Protein AF-A0A936NFF9-F1 (afdb_monomer)

Sequence (216 aa):
MIIGSENWFDAIVRRLSGPVAAYLAQKRIVTADRISLLGLFLGGLASPALVLGDQWLLATISFLLGDFADYVDGDVARAQGTASNRGDILDGIIDRYVDASILMAMTLNASGLVGGSASSPVFGAGSWLTVAVGLIAIFGAIMPSYVRAVASANGITTPESIGGRGTRNAIIVIGLALGLPAQGLLLVAFAGNGAALHRLYVALWSSEGQDSEVAP

pLDDT: mean 85.34, std 13.13, range [30.5, 98.12]

Radius of gyration: 18.62 Å; Cα contacts (8 Å, |Δi|>4): 323; chains: 1; bounding box: 47×45×55 Å

Foldseek 3Di:
DDPAPDDPLLVVLCVVLQVVLLVQLVPPVDALVVLLVQLLCQQQPVLLVCLLQLVLVSSLVSNVSSVSSLSSSQSSCVNNVNDDPVVVVVSVVSLLSSQLRLLVSLLCQALVVGSPPDAAPVQGHNDPVSNVLSVLLSVLQVLLVVLQVVLVVVVHHFHQFPLHPSVLSVLSSVCSNVVNSSSSSNVSSCSSVVSNVNRNVSSVVVVVVVVVVVDD

Organism: NCBI:txid2954438

Nearest PDB structures (foldseek):
  6h59-assembly1_A  TM=7.928E-01  e=2.613E-05  Mycobacterium tuberculosis H37Rv
  6h5a-assembly1_B  TM=8.254E-01  e=3.159E-05  Mycobacterium tuberculosis H37Rv
  6wmv-assembly1_C  TM=8.258E-01  e=3.641E-05  Archaeoglobus fulgidus
  6wmv-assembly1_A  TM=8.109E-01  e=7.070E-05  Archaeoglobus fulgidus
  5d92-assembly1_A  TM=7.706E-01  e=7.070E-05  Archaeoglobus fulgidus DSM 4304

InterPro domains:
  IPR000462 CDP-alcohol phosphatidyltransferase [PF01066] (31-183)
  IPR043130 CDP-alcohol phosphatidyltransferase, transmembrane domain [G3DSA:1.20.120.1760] (5-204)
  IPR048254 CDP-alcohol phosphatidyltransferase, conserved site [PS00379] (73-95)

Structure (mmCIF, N/CA/C/O backbone):
data_AF-A0A936NFF9-F1
#
_entry.id   AF-A0A936NFF9-F1
#
loop_
_atom_site.group_PDB
_atom_site.id
_atom_site.type_symbol
_atom_site.label_atom_id
_atom_site.label_alt_id
_atom_site.label_comp_id
_atom_site.label_asym_id
_atom_site.label_entity_id
_atom_site.label_seq_id
_atom_site.pdbx_PDB_ins_code
_atom_site.Cartn_x
_atom_site.Cartn_y
_atom_site.Cartn_z
_atom_site.occupancy
_atom_site.B_iso_or_equiv
_atom_site.auth_seq_id
_atom_site.auth_comp_id
_atom_site.auth_asym_id
_atom_site.auth_atom_id
_atom_site.pdbx_PDB_model_num
ATOM 1 N N . MET A 1 1 ? -19.641 4.655 15.281 1.00 32.12 1 MET A N 1
ATOM 2 C CA . MET A 1 1 ? -20.144 5.327 14.066 1.00 32.12 1 MET A CA 1
ATOM 3 C C . MET A 1 1 ? -19.175 6.451 13.739 1.00 32.12 1 MET A C 1
ATOM 5 O O . MET A 1 1 ? -19.229 7.489 14.377 1.00 32.12 1 MET A O 1
ATOM 9 N N . ILE A 1 2 ? -18.222 6.196 12.842 1.00 30.50 2 ILE A N 1
ATOM 10 C CA . ILE A 1 2 ? -17.285 7.203 12.333 1.00 30.50 2 ILE A CA 1
ATOM 11 C C . ILE A 1 2 ? -17.592 7.293 10.846 1.00 30.50 2 ILE A C 1
ATOM 13 O O . ILE A 1 2 ? -17.173 6.440 10.070 1.00 30.50 2 ILE A O 1
ATOM 17 N N . ILE A 1 3 ? -18.408 8.271 10.470 1.00 39.47 3 ILE A N 1
ATOM 18 C CA . ILE A 1 3 ? -18.568 8.655 9.070 1.00 39.47 3 ILE A CA 1
ATOM 19 C C . ILE A 1 3 ? -17.358 9.547 8.784 1.00 39.47 3 ILE A C 1
ATOM 21 O O . ILE A 1 3 ? -17.409 10.760 8.966 1.00 39.47 3 ILE A O 1
ATOM 25 N N . GLY A 1 4 ? -16.220 8.912 8.492 1.00 37.84 4 GLY A N 1
ATOM 26 C CA . GLY A 1 4 ? -15.054 9.604 7.956 1.00 37.84 4 GLY A CA 1
ATOM 27 C C . GLY A 1 4 ? -15.426 10.113 6.572 1.00 37.84 4 GLY A C 1
ATOM 28 O O . GLY A 1 4 ? -15.999 9.362 5.786 1.00 37.84 4 GLY A O 1
ATOM 29 N N . SER A 1 5 ? -15.188 11.394 6.309 1.00 44.16 5 SER A N 1
ATOM 30 C CA . SER A 1 5 ? -15.398 12.001 4.998 1.00 44.16 5 SER A CA 1
ATOM 31 C C . SER A 1 5 ? -14.582 11.233 3.955 1.00 44.16 5 SER A C 1
ATOM 33 O O . SER A 1 5 ? -13.368 11.410 3.889 1.00 44.16 5 SER A O 1
ATOM 35 N N . GLU A 1 6 ? -15.246 10.358 3.201 1.00 53.62 6 GLU A N 1
ATOM 36 C CA . GLU A 1 6 ? -14.637 9.521 2.165 1.00 53.62 6 GLU A CA 1
ATOM 37 C C . GLU A 1 6 ? -13.930 10.407 1.131 1.00 53.62 6 GLU A C 1
ATOM 39 O O . GLU A 1 6 ? -14.513 11.381 0.637 1.00 53.62 6 GLU A O 1
ATOM 44 N N . ASN A 1 7 ? -12.688 10.073 0.761 1.00 62.50 7 ASN A N 1
ATOM 45 C CA . ASN A 1 7 ? -12.094 10.682 -0.426 1.00 62.50 7 ASN A CA 1
ATOM 46 C C . ASN A 1 7 ? -12.959 10.319 -1.640 1.00 62.50 7 ASN A C 1
ATOM 48 O O . ASN A 1 7 ? -13.547 9.240 -1.712 1.00 62.50 7 ASN A O 1
ATOM 52 N N . TRP A 1 8 ? -13.031 11.210 -2.629 1.00 64.69 8 TRP A N 1
ATOM 53 C CA . TRP A 1 8 ? -13.893 11.031 -3.806 1.00 64.69 8 TRP A CA 1
ATOM 54 C C . TRP A 1 8 ? -13.680 9.684 -4.527 1.00 64.69 8 TRP A C 1
ATOM 56 O O . TRP A 1 8 ? -14.621 9.138 -5.101 1.00 64.69 8 TRP A O 1
ATOM 66 N N . PHE A 1 9 ? -12.459 9.142 -4.477 1.00 65.88 9 PHE A N 1
ATOM 67 C CA . PHE A 1 9 ? -12.116 7.834 -5.028 1.00 65.88 9 PHE A CA 1
ATOM 68 C C . PHE A 1 9 ? -12.788 6.693 -4.252 1.00 65.88 9 PHE A C 1
ATOM 70 O O . PHE A 1 9 ? -13.457 5.856 -4.857 1.00 65.88 9 PHE A O 1
ATOM 77 N N . ASP A 1 10 ? -12.702 6.715 -2.920 1.00 69.31 10 ASP A N 1
ATOM 78 C CA . ASP A 1 10 ? -13.341 5.728 -2.043 1.00 69.31 10 ASP A CA 1
ATOM 79 C C . ASP A 1 10 ? -14.864 5.716 -2.249 1.00 69.31 10 ASP A C 1
ATOM 81 O O . ASP A 1 10 ? -15.479 4.651 -2.327 1.00 69.31 10 ASP A O 1
ATOM 85 N N . ALA A 1 11 ? -15.466 6.892 -2.449 1.00 71.69 11 ALA A N 1
ATOM 86 C CA . ALA A 1 11 ? -16.894 7.025 -2.736 1.00 71.69 11 ALA A CA 1
ATOM 87 C C . ALA A 1 11 ? -17.303 6.381 -4.079 1.00 71.69 11 ALA A C 1
ATOM 89 O O . ALA A 1 11 ? -18.386 5.798 -4.192 1.00 71.69 11 ALA A O 1
ATOM 90 N N . ILE A 1 12 ? -16.458 6.466 -5.113 1.00 76.25 12 ILE A N 1
ATOM 91 C CA . ILE A 1 12 ? -16.714 5.816 -6.409 1.00 76.25 12 ILE A CA 1
ATOM 92 C C . ILE A 1 12 ? -16.603 4.300 -6.272 1.00 76.25 12 ILE A C 1
ATOM 94 O O . ILE A 1 12 ? -17.504 3.584 -6.714 1.00 76.25 12 ILE A O 1
ATOM 98 N N . VAL A 1 13 ? -15.532 3.812 -5.644 1.00 73.38 13 VAL A N 1
ATOM 99 C CA . VAL A 1 13 ? -15.310 2.372 -5.465 1.00 73.38 13 VAL A CA 1
ATOM 100 C C . VAL A 1 13 ? -16.444 1.759 -4.647 1.00 73.38 13 VAL A C 1
ATOM 102 O O . VAL A 1 13 ? -16.991 0.733 -5.043 1.00 73.38 13 VAL A O 1
ATOM 105 N N . ARG A 1 14 ? -16.908 2.439 -3.593 1.00 74.19 14 ARG A N 1
ATOM 106 C CA . ARG A 1 14 ? -18.021 1.971 -2.753 1.00 74.19 14 ARG A CA 1
ATOM 107 C C . ARG A 1 14 ? -19.367 1.883 -3.457 1.00 74.19 14 ARG A C 1
ATOM 109 O O . ARG A 1 14 ? -20.168 0.998 -3.158 1.00 74.19 14 ARG A O 1
ATOM 116 N N . ARG A 1 15 ? -19.624 2.750 -4.440 1.00 80.06 15 ARG A N 1
ATOM 117 C CA . ARG A 1 15 ? -20.818 2.626 -5.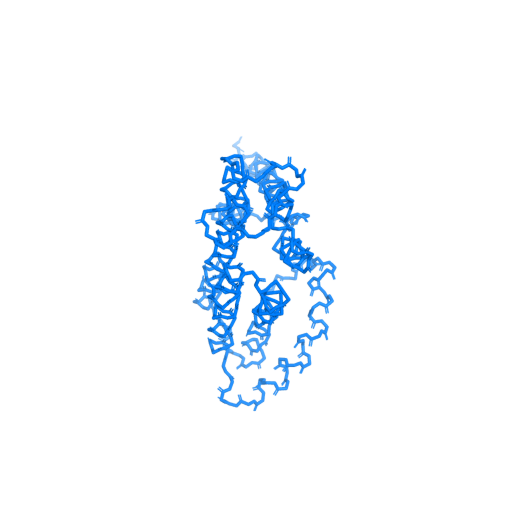297 1.00 80.06 15 ARG A CA 1
ATOM 118 C C . ARG A 1 15 ? -20.816 1.333 -6.109 1.00 80.06 15 ARG A C 1
ATOM 120 O O . ARG A 1 15 ? -21.890 0.822 -6.419 1.00 80.06 15 ARG A O 1
ATOM 127 N N . LEU A 1 16 ? -19.636 0.818 -6.448 1.00 76.88 16 LEU A N 1
ATOM 128 C CA . LEU A 1 16 ? -19.473 -0.440 -7.173 1.00 76.88 16 LEU A CA 1
ATOM 129 C C . LEU A 1 16 ? -19.377 -1.644 -6.223 1.00 76.88 16 LEU A C 1
ATOM 131 O O . LEU A 1 16 ? -19.974 -2.680 -6.513 1.00 76.88 16 LEU A O 1
ATOM 135 N N . SER A 1 17 ? -18.682 -1.517 -5.084 1.00 77.31 17 SER A N 1
ATOM 136 C CA . SER A 1 17 ? -18.533 -2.600 -4.101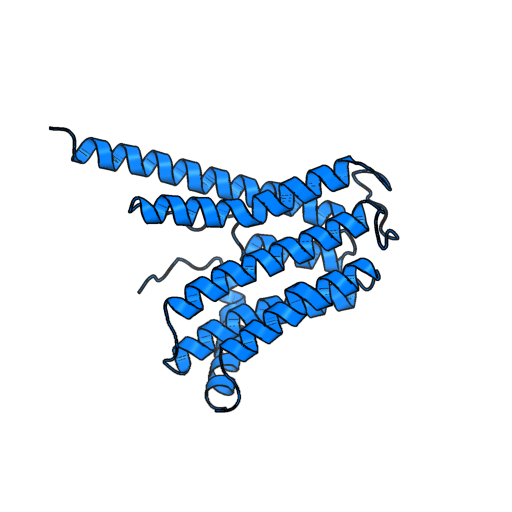 1.00 77.31 17 SER A CA 1
ATOM 137 C C . SER A 1 17 ? -19.848 -2.922 -3.398 1.00 77.31 17 SER A C 1
ATOM 139 O O . SER A 1 17 ? -20.157 -4.095 -3.223 1.00 77.31 17 SER A O 1
ATOM 141 N N . GLY A 1 18 ? -20.665 -1.918 -3.060 1.00 76.62 18 GLY A N 1
ATOM 142 C CA . GLY A 1 18 ? -21.884 -2.092 -2.265 1.00 76.62 18 GLY A CA 1
ATOM 143 C C . GLY A 1 18 ? -22.869 -3.131 -2.826 1.00 76.62 18 GLY A C 1
ATOM 144 O O . GLY A 1 18 ? -23.243 -4.058 -2.103 1.00 76.62 18 GLY A O 1
ATOM 145 N N . PRO A 1 19 ? -23.277 -3.052 -4.110 1.00 80.94 19 PRO A N 1
ATOM 146 C CA . PRO A 1 19 ? -24.153 -4.054 -4.722 1.00 80.94 19 PRO A CA 1
ATOM 147 C C . PRO A 1 19 ? -23.534 -5.458 -4.768 1.00 80.94 19 PRO A C 1
ATOM 149 O O . PRO A 1 19 ? -24.228 -6.451 -4.537 1.00 80.94 19 PRO A O 1
ATOM 152 N N . VAL A 1 20 ? -22.228 -5.546 -5.041 1.00 78.31 20 VAL A N 1
ATOM 153 C CA . VAL A 1 20 ? -21.490 -6.817 -5.087 1.00 78.31 20 VAL A CA 1
ATOM 154 C C . VAL A 1 20 ? -21.431 -7.441 -3.696 1.00 78.31 20 VAL A C 1
ATOM 156 O O . VAL A 1 20 ? -21.776 -8.610 -3.534 1.00 78.31 20 VAL A O 1
ATOM 159 N N . ALA A 1 21 ? -21.078 -6.655 -2.682 1.00 74.31 21 ALA A N 1
ATOM 160 C CA . ALA A 1 21 ? -21.042 -7.071 -1.290 1.00 74.31 21 ALA A CA 1
ATOM 161 C C . ALA A 1 21 ? -22.423 -7.527 -0.804 1.00 74.31 21 ALA A C 1
ATOM 163 O O . ALA A 1 21 ? -22.531 -8.587 -0.196 1.00 74.31 21 ALA A O 1
ATOM 164 N N . ALA A 1 22 ? -23.495 -6.800 -1.136 1.00 74.88 22 ALA A N 1
ATOM 165 C CA . ALA A 1 22 ? -24.861 -7.182 -0.775 1.00 74.88 22 ALA A CA 1
ATOM 166 C C . ALA A 1 22 ? -25.285 -8.523 -1.401 1.00 74.88 22 ALA A C 1
ATOM 168 O O . ALA A 1 22 ? -25.917 -9.343 -0.735 1.00 74.88 22 ALA A O 1
ATOM 169 N N . TYR A 1 23 ? -24.914 -8.775 -2.661 1.00 83.00 23 TYR A N 1
ATOM 170 C CA . TYR A 1 23 ? -25.168 -10.058 -3.320 1.00 83.00 23 TYR A CA 1
ATOM 171 C C . TYR A 1 23 ? -24.338 -11.196 -2.708 1.00 83.00 23 TYR A C 1
ATOM 173 O O . TYR A 1 23 ? -24.858 -12.281 -2.434 1.00 83.00 23 TYR A O 1
ATOM 181 N N . LEU A 1 24 ? -23.048 -10.956 -2.466 1.00 77.94 24 LEU A N 1
ATOM 182 C CA . LEU A 1 24 ? -22.135 -11.942 -1.889 1.00 77.94 24 LEU A CA 1
ATOM 183 C C . LEU A 1 24 ? -22.483 -12.276 -0.437 1.00 77.94 24 LEU A C 1
ATOM 185 O O . LEU A 1 24 ? -22.413 -13.442 -0.056 1.00 77.94 24 LEU A O 1
ATOM 189 N N . ALA A 1 25 ? -22.939 -11.297 0.345 1.00 74.19 25 ALA A N 1
ATOM 190 C CA . ALA A 1 25 ? -23.340 -11.482 1.736 1.00 74.19 25 ALA A CA 1
ATOM 191 C C . ALA A 1 25 ? -24.473 -12.511 1.896 1.00 74.19 25 ALA A C 1
ATOM 193 O O . ALA A 1 25 ? -24.536 -13.199 2.914 1.00 74.19 25 ALA A O 1
ATOM 194 N N . GLN A 1 26 ? -25.319 -12.683 0.872 1.00 79.12 26 GLN A N 1
ATOM 195 C CA . GLN A 1 26 ? -26.387 -13.691 0.844 1.00 79.12 26 GLN A CA 1
ATOM 196 C C . GLN A 1 26 ? -25.861 -15.128 0.673 1.00 79.12 26 GLN A C 1
ATOM 198 O O . GLN A 1 26 ? -26.599 -16.095 0.876 1.00 79.12 26 GLN A O 1
ATOM 203 N N . LYS A 1 27 ? -24.594 -15.307 0.281 1.00 79.06 27 LYS A N 1
ATOM 204 C CA . LYS A 1 27 ? -23.971 -16.619 0.079 1.00 79.06 27 LYS A CA 1
ATOM 205 C C . LYS A 1 27 ? -23.200 -17.019 1.336 1.00 79.06 27 LYS A C 1
ATOM 207 O O . LYS A 1 27 ? -22.106 -16.536 1.584 1.00 79.06 27 LYS A O 1
ATOM 212 N N . ARG A 1 28 ? -23.707 -18.011 2.073 1.00 65.75 28 ARG A N 1
ATOM 213 C CA . ARG A 1 28 ? -23.101 -18.520 3.327 1.00 65.75 28 ARG A CA 1
ATOM 214 C C . ARG A 1 28 ? -21.657 -19.047 3.189 1.00 65.75 28 ARG A C 1
ATOM 216 O O . ARG A 1 28 ? -20.969 -19.219 4.186 1.00 65.75 28 ARG A O 1
ATOM 223 N N . ILE A 1 29 ? -21.210 -19.337 1.965 1.00 75.75 29 ILE A N 1
ATOM 224 C CA . ILE A 1 29 ? -19.849 -19.814 1.651 1.00 75.75 29 ILE A CA 1
ATOM 225 C C . ILE A 1 29 ? -18.848 -18.647 1.564 1.00 75.75 29 ILE A C 1
ATOM 227 O O . ILE A 1 29 ? -17.644 -18.857 1.720 1.00 75.75 29 ILE A O 1
ATOM 231 N N . VAL A 1 30 ? -19.328 -17.429 1.314 1.00 79.31 30 VAL A N 1
ATOM 232 C CA . VAL A 1 30 ? -18.500 -16.234 1.169 1.00 79.31 30 VAL A CA 1
ATOM 233 C C . VAL A 1 30 ? -18.432 -15.533 2.524 1.00 79.31 30 VAL A C 1
ATOM 235 O O . VAL A 1 30 ? -19.445 -15.064 3.039 1.00 79.31 30 VAL A O 1
ATOM 238 N N . THR A 1 31 ? -17.238 -15.509 3.112 1.00 84.25 31 THR A N 1
ATOM 239 C CA . THR A 1 31 ? -16.952 -14.857 4.397 1.00 84.25 31 THR A CA 1
ATOM 240 C C . THR A 1 31 ? -15.951 -13.733 4.178 1.00 84.25 31 THR A C 1
ATOM 242 O O . THR A 1 31 ? -15.104 -13.856 3.293 1.00 84.25 31 THR A O 1
ATOM 245 N N . ALA A 1 32 ? -16.014 -12.683 5.001 1.00 82.56 32 ALA A N 1
ATOM 246 C CA . ALA A 1 32 ? -15.063 -11.568 4.956 1.00 82.56 32 ALA A CA 1
ATOM 247 C C . ALA A 1 32 ? -13.606 -12.068 4.942 1.00 82.56 32 ALA A C 1
ATOM 249 O O . ALA A 1 32 ? -12.898 -11.803 3.983 1.00 82.56 32 ALA A O 1
ATOM 250 N N . ASP A 1 33 ? -13.234 -12.962 5.868 1.00 85.38 33 ASP A N 1
ATOM 251 C CA . ASP A 1 33 ? -11.881 -13.542 5.937 1.00 85.38 33 ASP A CA 1
ATOM 252 C C . ASP A 1 33 ? -11.401 -14.190 4.625 1.00 85.38 33 ASP A C 1
ATOM 254 O O . ASP A 1 33 ? -10.220 -14.141 4.289 1.00 85.38 33 ASP A O 1
ATOM 258 N N . ARG A 1 34 ? -12.300 -14.835 3.867 1.00 86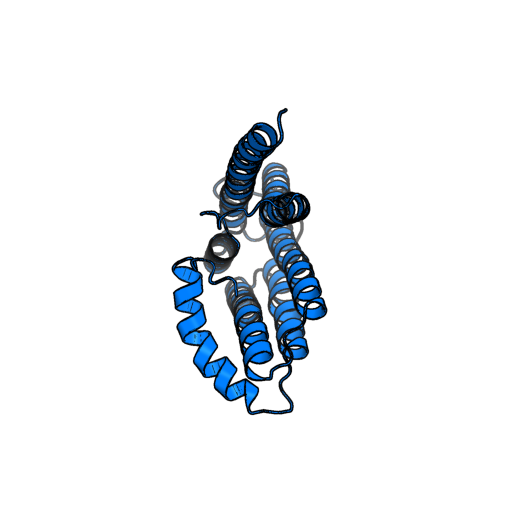.81 34 ARG A N 1
ATOM 259 C CA . ARG A 1 34 ? -11.940 -15.465 2.584 1.00 86.81 34 ARG A CA 1
ATOM 260 C C . ARG A 1 34 ? -11.705 -14.422 1.503 1.00 86.81 34 ARG A C 1
ATOM 262 O O . ARG A 1 34 ? -10.861 -14.641 0.639 1.00 86.81 34 ARG A O 1
ATOM 269 N N . ILE A 1 35 ? -12.462 -13.330 1.543 1.00 86.75 35 ILE A N 1
ATOM 270 C CA . ILE A 1 35 ? -12.288 -12.202 0.633 1.00 86.75 35 ILE A CA 1
ATOM 271 C C . ILE A 1 35 ? -10.980 -11.477 0.973 1.00 86.75 35 ILE A C 1
ATOM 273 O O . ILE A 1 35 ? -10.188 -11.275 0.060 1.00 86.75 35 ILE A O 1
ATOM 277 N N . SER A 1 36 ? -10.673 -11.232 2.252 1.00 87.38 36 SER A N 1
ATOM 278 C CA . SER A 1 36 ? -9.389 -10.649 2.677 1.00 87.38 36 SER A CA 1
ATOM 279 C C . SER A 1 36 ? -8.198 -11.529 2.278 1.00 87.38 36 SER A C 1
ATOM 281 O O . SER A 1 36 ? -7.186 -11.045 1.780 1.00 87.38 36 SER A O 1
ATOM 283 N N . LEU A 1 37 ? -8.306 -12.859 2.429 1.00 90.44 37 LEU A N 1
ATOM 284 C CA . LEU A 1 37 ? -7.266 -13.794 1.973 1.00 90.44 37 LEU A CA 1
ATOM 285 C C . LEU A 1 37 ? -7.077 -13.765 0.451 1.00 90.44 37 LEU A C 1
ATOM 287 O O . LEU A 1 37 ? -5.950 -13.893 -0.030 1.00 90.44 37 LEU A O 1
ATOM 291 N N . LEU A 1 38 ? -8.165 -13.608 -0.306 1.00 91.31 38 LEU A N 1
ATOM 292 C CA . LEU A 1 38 ? -8.099 -13.426 -1.752 1.00 91.31 38 LEU A CA 1
ATOM 293 C C . LEU A 1 38 ? -7.436 -12.087 -2.104 1.00 91.31 38 LEU A C 1
ATOM 295 O O . LEU A 1 38 ? -6.581 -12.067 -2.987 1.00 91.31 38 LEU A O 1
ATOM 299 N N . GLY A 1 39 ? -7.778 -11.010 -1.390 1.00 92.00 39 GLY A N 1
ATOM 300 C CA . GLY A 1 39 ? -7.152 -9.692 -1.506 1.00 92.00 39 GLY A CA 1
ATOM 301 C C . GLY A 1 39 ? -5.643 -9.761 -1.295 1.00 92.00 39 GLY A C 1
ATOM 302 O O . GLY A 1 39 ? -4.867 -9.406 -2.186 1.00 92.00 39 GLY A O 1
ATOM 303 N N . LEU A 1 40 ? -5.218 -10.370 -0.185 1.00 93.56 40 LEU A N 1
ATOM 304 C CA . LEU A 1 40 ? -3.813 -10.627 0.129 1.00 93.56 40 LEU A CA 1
ATOM 305 C C . LEU A 1 40 ? -3.116 -11.459 -0.953 1.00 93.56 40 LEU A C 1
ATOM 307 O O . LEU A 1 40 ? -1.996 -11.141 -1.350 1.00 93.56 40 LEU A O 1
ATOM 311 N N . PHE A 1 41 ? -3.749 -12.522 -1.449 1.00 96.00 41 PHE A N 1
ATOM 312 C CA . PHE A 1 41 ? -3.154 -13.336 -2.504 1.00 96.00 41 PHE A CA 1
ATOM 313 C C . PHE A 1 41 ? -2.984 -12.539 -3.805 1.00 96.00 41 PHE A C 1
ATOM 315 O O . PHE A 1 41 ? -1.904 -12.547 -4.392 1.00 96.00 41 PHE A O 1
ATOM 322 N N . LEU A 1 42 ? -4.021 -11.830 -4.253 1.00 96.81 42 LEU A N 1
ATOM 323 C CA . LEU A 1 42 ? -4.017 -11.110 -5.527 1.00 96.81 42 LEU A CA 1
ATOM 324 C C . LEU A 1 42 ? -3.128 -9.861 -5.494 1.00 96.81 42 LEU A C 1
ATOM 326 O O . LEU A 1 42 ? -2.303 -9.664 -6.393 1.00 96.81 42 LEU A O 1
ATOM 330 N N . GLY A 1 43 ? -3.281 -9.030 -4.465 1.00 95.75 43 GLY A N 1
ATOM 331 C CA . GLY A 1 43 ? -2.547 -7.780 -4.302 1.00 95.75 43 GLY A CA 1
ATOM 332 C C . GLY A 1 43 ? -1.150 -7.972 -3.718 1.00 95.75 43 GLY A C 1
ATOM 333 O O . GLY A 1 43 ? -0.219 -7.301 -4.152 1.00 95.75 43 GLY A O 1
ATOM 334 N N . GLY A 1 44 ? -0.990 -8.896 -2.767 1.00 95.69 44 GLY A N 1
ATOM 335 C CA . GLY A 1 44 ? 0.240 -9.056 -1.986 1.00 95.69 44 GLY A CA 1
ATOM 336 C C . GLY A 1 44 ? 1.194 -10.159 -2.448 1.00 95.69 44 GLY A C 1
ATOM 337 O O . GLY A 1 44 ? 2.353 -10.167 -2.040 1.00 95.69 44 GLY A O 1
ATOM 338 N N . LEU A 1 45 ? 0.747 -11.098 -3.292 1.00 97.56 45 LEU A N 1
ATOM 339 C CA . LEU A 1 45 ? 1.597 -12.191 -3.791 1.00 97.56 45 LEU A CA 1
ATOM 340 C C . LEU A 1 45 ? 1.613 -12.270 -5.318 1.00 97.56 45 LEU A C 1
ATOM 342 O O . LEU A 1 45 ? 2.678 -12.187 -5.930 1.00 97.56 45 LEU A O 1
ATOM 346 N N . ALA A 1 46 ? 0.442 -12.402 -5.942 1.00 98.12 46 ALA A N 1
ATOM 347 C CA . ALA A 1 46 ? 0.322 -12.573 -7.383 1.00 98.12 46 ALA A CA 1
ATOM 348 C C . ALA A 1 46 ? 0.780 -11.320 -8.138 1.00 98.12 46 ALA A C 1
ATOM 350 O O . ALA A 1 46 ? 1.630 -11.424 -9.017 1.00 98.12 46 ALA A O 1
ATOM 351 N N . SER A 1 47 ? 0.284 -10.134 -7.768 1.00 98.12 47 SER A N 1
ATOM 352 C CA . SER A 1 47 ? 0.693 -8.885 -8.421 1.00 98.12 47 SER A CA 1
ATOM 353 C C . SER A 1 47 ? 2.207 -8.621 -8.318 1.00 98.12 47 SER A C 1
ATOM 355 O O . SER A 1 47 ? 2.835 -8.456 -9.365 1.00 98.12 47 SER A O 1
ATOM 357 N N . PRO A 1 48 ? 2.850 -8.691 -7.131 1.00 97.69 48 PRO A N 1
ATOM 358 C CA . PRO A 1 48 ? 4.305 -8.592 -7.012 1.00 97.69 48 PRO A CA 1
ATOM 359 C C . PRO A 1 48 ? 5.063 -9.590 -7.896 1.00 97.69 48 PRO A C 1
ATOM 361 O O . PRO A 1 48 ? 6.006 -9.205 -8.585 1.00 97.69 48 PRO A O 1
ATOM 364 N N . ALA A 1 49 ? 4.641 -10.858 -7.933 1.00 97.25 49 ALA A N 1
ATOM 365 C CA . ALA A 1 49 ? 5.272 -11.867 -8.785 1.00 97.25 49 ALA A CA 1
ATOM 366 C C . ALA A 1 49 ? 5.141 -11.532 -10.282 1.00 97.25 49 ALA A C 1
ATOM 368 O O . ALA A 1 49 ? 6.093 -11.703 -11.041 1.00 97.25 49 ALA A O 1
ATOM 369 N N . LEU A 1 50 ? 3.986 -11.009 -10.701 1.00 97.25 50 LEU A N 1
ATOM 370 C CA . LEU A 1 50 ? 3.735 -10.573 -12.076 1.00 97.25 50 LEU A CA 1
ATOM 371 C C . LEU A 1 50 ? 4.569 -9.339 -12.448 1.00 97.25 50 LEU A C 1
ATOM 373 O O . LEU A 1 50 ? 5.073 -9.280 -13.568 1.00 97.25 50 LEU A O 1
ATOM 377 N N . VAL A 1 51 ? 4.775 -8.400 -11.516 1.00 96.50 51 VAL A N 1
ATOM 378 C CA . VAL A 1 51 ? 5.703 -7.267 -11.691 1.00 96.50 51 VAL A CA 1
ATOM 379 C C . VAL A 1 51 ? 7.123 -7.766 -11.937 1.00 96.50 51 VAL A C 1
ATOM 381 O O . VAL A 1 51 ? 7.775 -7.328 -12.877 1.00 96.50 51 VAL A O 1
ATOM 384 N N . LEU A 1 52 ? 7.606 -8.717 -11.137 1.00 94.88 52 LEU A N 1
ATOM 385 C CA . LEU A 1 52 ? 8.949 -9.284 -11.315 1.00 94.88 52 LEU A CA 1
ATOM 386 C C . LEU A 1 52 ? 9.103 -10.084 -12.620 1.00 94.88 52 LEU A C 1
ATOM 388 O O . LEU A 1 52 ? 10.223 -10.290 -13.076 1.00 94.88 52 LEU A O 1
ATOM 392 N N . GLY A 1 53 ? 7.996 -10.532 -13.214 1.00 94.50 53 GLY A N 1
ATOM 393 C CA . GLY A 1 53 ? 7.958 -11.203 -14.513 1.00 94.50 53 GLY A CA 1
ATOM 394 C C . GLY A 1 53 ? 7.671 -10.285 -15.705 1.00 94.50 53 GLY A C 1
ATOM 395 O O . GLY A 1 53 ? 7.352 -10.807 -16.771 1.00 94.50 53 GLY A O 1
ATOM 396 N N . ASP A 1 54 ? 7.709 -8.957 -15.531 1.00 92.44 54 ASP A N 1
ATOM 397 C CA . ASP A 1 54 ? 7.382 -7.948 -16.556 1.00 92.44 54 ASP A CA 1
ATOM 398 C C . ASP A 1 54 ? 5.953 -8.062 -17.138 1.00 92.44 54 ASP A C 1
ATOM 400 O O . ASP A 1 54 ? 5.640 -7.534 -18.209 1.00 92.44 54 ASP A O 1
ATOM 404 N N . GLN A 1 55 ? 5.034 -8.723 -16.428 1.00 95.12 55 GLN A N 1
ATOM 405 C CA . GLN A 1 55 ? 3.645 -8.914 -16.856 1.00 95.12 55 GLN A CA 1
ATOM 406 C C . GLN A 1 55 ? 2.759 -7.757 -16.377 1.00 95.12 55 GLN A C 1
ATOM 408 O O . GLN A 1 55 ? 1.792 -7.954 -15.641 1.00 95.12 55 GLN A O 1
ATOM 413 N N . TRP A 1 56 ? 3.081 -6.536 -16.810 1.00 94.69 56 TRP A N 1
ATOM 414 C CA . TRP A 1 56 ? 2.504 -5.276 -16.314 1.00 94.69 56 TRP A CA 1
ATOM 415 C C . TRP A 1 56 ? 0.971 -5.231 -16.305 1.00 94.69 56 TRP A C 1
ATOM 417 O O . TRP A 1 56 ? 0.361 -4.865 -15.298 1.00 94.69 56 TRP A O 1
ATOM 427 N N . LEU A 1 57 ? 0.327 -5.657 -17.397 1.00 96.25 57 LEU A N 1
ATOM 428 C CA . LEU A 1 57 ? -1.136 -5.666 -17.497 1.00 96.25 57 LEU A CA 1
ATOM 429 C C . LEU A 1 57 ? -1.769 -6.624 -16.478 1.00 96.25 57 LEU A C 1
ATOM 431 O O . LEU A 1 57 ? -2.726 -6.263 -15.796 1.00 96.25 57 LEU A O 1
ATOM 435 N N . LEU A 1 58 ? -1.217 -7.831 -16.350 1.00 97.69 58 LEU A N 1
ATOM 436 C CA . LEU A 1 58 ? -1.712 -8.828 -15.403 1.00 97.69 58 LEU A CA 1
ATOM 437 C C . LEU A 1 58 ? -1.440 -8.402 -13.958 1.00 97.69 58 LEU A C 1
ATOM 439 O O . LEU A 1 58 ? -2.321 -8.555 -13.118 1.00 97.69 58 LEU A O 1
ATOM 443 N N . ALA A 1 59 ? -0.275 -7.810 -13.678 1.00 97.56 59 ALA A N 1
ATOM 444 C CA . ALA A 1 59 ? 0.039 -7.227 -12.376 1.00 97.56 59 ALA A CA 1
ATOM 445 C C . ALA A 1 59 ? -0.976 -6.140 -11.993 1.00 97.56 59 ALA A C 1
ATOM 447 O O . ALA A 1 59 ? -1.514 -6.147 -10.888 1.00 97.56 59 ALA A O 1
ATOM 448 N N . THR A 1 60 ? -1.307 -5.255 -12.938 1.00 97.94 60 THR A N 1
ATOM 449 C CA . THR A 1 60 ? -2.291 -4.180 -12.745 1.00 97.94 60 THR A CA 1
ATOM 450 C C . THR A 1 60 ? -3.671 -4.742 -12.421 1.00 97.94 60 THR A C 1
ATOM 452 O O . THR A 1 60 ? -4.287 -4.337 -11.438 1.00 97.94 60 THR A O 1
ATOM 455 N N . ILE A 1 61 ? -4.149 -5.704 -13.217 1.00 97.81 61 ILE A N 1
ATOM 456 C CA . ILE A 1 61 ? -5.453 -6.344 -13.005 1.00 97.81 61 ILE A CA 1
ATOM 457 C C . ILE A 1 61 ? -5.475 -7.076 -11.660 1.00 97.81 61 ILE A C 1
ATOM 459 O O . ILE A 1 61 ? -6.426 -6.925 -10.899 1.00 97.81 61 ILE A O 1
ATOM 463 N N . SER A 1 62 ? -4.423 -7.833 -11.342 1.00 98.12 62 SER A N 1
ATOM 464 C CA . SER A 1 62 ? -4.312 -8.560 -10.075 1.00 98.12 62 SER A CA 1
ATOM 465 C C . SER A 1 62 ? -4.331 -7.611 -8.877 1.00 98.12 62 SER A C 1
ATOM 467 O O . SER A 1 62 ? -5.050 -7.863 -7.915 1.00 98.12 62 SER A O 1
ATOM 469 N N . PHE A 1 63 ? -3.597 -6.496 -8.943 1.00 97.44 63 PHE A N 1
ATOM 470 C CA . PHE A 1 63 ? -3.588 -5.497 -7.876 1.00 97.44 63 PHE A CA 1
ATOM 471 C C . PHE A 1 63 ? -4.955 -4.829 -7.701 1.00 97.44 63 PHE A C 1
ATOM 473 O O . PHE A 1 63 ? -5.429 -4.730 -6.578 1.00 97.44 63 PHE A O 1
ATOM 480 N N . LEU A 1 64 ? -5.623 -4.446 -8.796 1.00 95.50 64 LEU A N 1
ATOM 481 C CA . LEU A 1 64 ? -6.973 -3.868 -8.756 1.00 95.50 64 LEU A CA 1
ATOM 482 C C . LEU A 1 64 ? -8.007 -4.825 -8.160 1.00 95.50 64 LEU A C 1
ATOM 484 O O . LEU A 1 64 ? -8.869 -4.399 -7.399 1.00 95.50 64 LEU A O 1
ATOM 488 N N . LEU A 1 65 ? -7.936 -6.112 -8.506 1.00 95.00 65 LEU A N 1
ATOM 489 C CA . LEU A 1 65 ? -8.823 -7.119 -7.925 1.00 95.00 65 LEU A CA 1
ATOM 490 C C . LEU A 1 65 ? -8.539 -7.333 -6.436 1.00 95.00 65 LEU A C 1
ATOM 492 O O . LEU A 1 65 ? -9.482 -7.545 -5.678 1.00 95.00 65 LEU A O 1
ATOM 496 N N . GLY A 1 66 ? -7.268 -7.267 -6.028 1.00 94.25 66 GLY A N 1
ATOM 497 C CA . GLY A 1 66 ? -6.874 -7.310 -4.623 1.00 94.25 66 GLY A CA 1
ATOM 498 C C . GLY A 1 66 ? -7.416 -6.116 -3.838 1.00 94.25 66 GLY A C 1
ATOM 499 O O . GLY A 1 66 ? -8.140 -6.307 -2.871 1.00 94.25 66 GLY A O 1
ATOM 500 N N . ASP A 1 67 ? -7.159 -4.902 -4.325 1.00 91.19 67 ASP A N 1
ATOM 501 C CA . ASP A 1 67 ? -7.649 -3.650 -3.735 1.00 91.19 67 ASP A CA 1
ATOM 502 C C . ASP A 1 67 ? -9.182 -3.635 -3.646 1.00 91.19 67 ASP A C 1
ATOM 504 O O . ASP A 1 67 ? -9.753 -3.313 -2.611 1.00 91.19 67 ASP A O 1
ATOM 508 N N . PHE A 1 68 ? -9.878 -4.078 -4.697 1.00 89.31 68 PHE A N 1
ATOM 509 C CA . PHE A 1 68 ? -11.336 -4.191 -4.681 1.00 89.31 68 PHE A CA 1
ATOM 510 C C . PHE A 1 68 ? -11.848 -5.207 -3.649 1.00 89.31 68 PHE A C 1
ATOM 512 O O . PHE A 1 68 ? -12.895 -4.975 -3.042 1.00 89.31 68 PHE A O 1
ATOM 519 N N . ALA A 1 69 ? -11.139 -6.320 -3.438 1.00 88.31 69 ALA A N 1
ATOM 520 C CA . ALA A 1 69 ? -11.514 -7.317 -2.438 1.00 88.31 69 ALA A CA 1
ATOM 521 C C . ALA A 1 69 ? -11.505 -6.726 -1.015 1.00 88.31 69 ALA A C 1
ATOM 523 O O . ALA A 1 69 ? -12.459 -6.979 -0.281 1.00 88.31 69 ALA A O 1
ATOM 524 N N . ASP A 1 70 ? -10.529 -5.873 -0.687 1.00 84.38 70 ASP A N 1
ATOM 525 C CA . ASP A 1 70 ? -10.425 -5.167 0.607 1.00 84.38 70 ASP A CA 1
ATOM 526 C C . ASP A 1 70 ? -11.558 -4.137 0.830 1.00 84.38 70 ASP A C 1
ATOM 528 O O . ASP A 1 70 ? -11.882 -3.755 1.951 1.00 84.38 70 ASP A O 1
ATOM 532 N N . TYR A 1 71 ? -12.203 -3.633 -0.228 1.00 82.56 71 TYR A N 1
ATOM 533 C CA . TYR A 1 71 ? -13.420 -2.824 -0.052 1.00 82.56 71 TYR A CA 1
ATOM 534 C C . TYR A 1 71 ? -14.648 -3.711 0.192 1.00 82.56 71 TYR A C 1
ATOM 536 O O . TYR A 1 71 ? -15.550 -3.354 0.957 1.00 82.56 71 TYR A O 1
ATOM 544 N N . VAL A 1 72 ? -14.705 -4.863 -0.481 1.00 84.31 72 VAL A N 1
ATOM 545 C CA . VAL A 1 72 ? -15.846 -5.781 -0.426 1.00 84.31 72 VAL A CA 1
ATOM 546 C C . VAL A 1 72 ? -15.885 -6.555 0.891 1.00 84.31 72 VAL A C 1
ATOM 548 O O . VAL A 1 72 ? -16.979 -6.775 1.409 1.00 84.31 72 VAL A O 1
ATOM 551 N N . ASP A 1 73 ? -14.751 -6.974 1.449 1.00 82.94 73 ASP A N 1
ATOM 552 C CA . ASP A 1 73 ? -14.716 -7.779 2.675 1.00 82.94 73 ASP A CA 1
ATOM 553 C C . ASP A 1 73 ? -15.312 -7.042 3.888 1.00 82.94 73 ASP A C 1
ATOM 555 O O . ASP A 1 73 ? -16.137 -7.615 4.606 1.00 82.94 73 ASP A O 1
ATOM 559 N N . GLY A 1 74 ? -15.011 -5.754 4.055 1.00 82.69 74 GLY A N 1
ATOM 560 C CA . GLY A 1 74 ? -15.533 -4.903 5.113 1.00 82.69 74 GLY A CA 1
ATOM 561 C C . GLY A 1 74 ? -17.022 -4.617 4.935 1.00 82.69 74 GLY A C 1
ATOM 562 O O . GLY A 1 74 ? -17.778 -4.614 5.911 1.00 82.69 74 GLY A O 1
ATOM 563 N N . ASP A 1 75 ? -17.479 -4.425 3.694 1.00 83.81 75 ASP A N 1
ATOM 564 C CA . ASP A 1 75 ? -18.907 -4.290 3.384 1.00 83.81 75 ASP A CA 1
ATOM 565 C C . ASP A 1 75 ? -19.670 -5.598 3.652 1.00 83.81 75 ASP A C 1
ATOM 567 O O . ASP A 1 75 ? -20.751 -5.572 4.248 1.00 83.81 75 ASP A O 1
ATOM 571 N N . VAL A 1 76 ? -19.093 -6.750 3.293 1.00 85.44 76 VAL A N 1
ATOM 572 C CA . VAL A 1 76 ? -19.662 -8.077 3.573 1.00 85.44 76 VAL A CA 1
ATOM 573 C C . VAL A 1 76 ? -19.710 -8.342 5.077 1.00 85.44 76 VAL A C 1
ATOM 575 O O . VAL A 1 76 ? -20.750 -8.775 5.570 1.00 85.44 76 VAL A O 1
ATOM 578 N N . ALA A 1 77 ? -18.651 -8.031 5.829 1.00 85.88 77 ALA A N 1
ATOM 579 C CA . ALA A 1 77 ? -18.620 -8.198 7.283 1.00 85.88 77 ALA A CA 1
ATOM 580 C C . ALA A 1 77 ? -19.713 -7.373 7.979 1.00 85.88 77 ALA A C 1
ATOM 582 O O . ALA A 1 77 ? -20.385 -7.862 8.893 1.00 85.88 77 ALA A O 1
ATOM 583 N N . ARG A 1 78 ? -19.932 -6.130 7.524 1.00 84.62 78 ARG A N 1
ATOM 584 C CA . ARG A 1 78 ? -21.017 -5.267 8.012 1.00 84.62 78 ARG A CA 1
ATOM 585 C C . ARG A 1 78 ? -22.390 -5.839 7.668 1.00 84.62 78 ARG A C 1
ATOM 587 O O . ARG A 1 78 ? -23.248 -5.909 8.544 1.00 84.62 78 ARG A O 1
ATOM 594 N N . ALA A 1 79 ? -22.588 -6.279 6.427 1.00 86.00 79 ALA A N 1
ATOM 595 C CA . ALA A 1 79 ? -23.859 -6.839 5.970 1.00 86.00 79 ALA A CA 1
ATOM 596 C C . ALA A 1 79 ? -24.209 -8.175 6.652 1.00 86.00 79 ALA A C 1
ATOM 598 O O . ALA A 1 79 ? -25.380 -8.446 6.908 1.00 86.00 79 ALA A O 1
ATOM 599 N N . GLN A 1 80 ? -23.208 -8.999 6.971 1.00 87.25 80 GLN A N 1
ATOM 600 C CA . GLN A 1 80 ? -23.379 -10.285 7.656 1.00 87.25 80 GLN A CA 1
ATOM 601 C C . GLN A 1 80 ? -23.434 -10.159 9.188 1.00 87.25 80 GLN A C 1
ATOM 603 O O . GLN A 1 80 ? -23.717 -11.145 9.867 1.00 87.25 80 GLN A O 1
ATOM 608 N N . GLY A 1 81 ? -23.173 -8.972 9.749 1.00 85.88 81 GLY A N 1
ATOM 609 C CA . GLY A 1 81 ? -23.113 -8.762 11.198 1.00 85.88 81 GLY A CA 1
ATOM 610 C C . GLY A 1 81 ? -21.898 -9.414 11.870 1.00 85.88 81 GLY A C 1
ATOM 611 O O . GLY A 1 81 ? -21.935 -9.685 13.066 1.00 85.88 81 GLY A O 1
ATOM 612 N N . THR A 1 82 ? -20.832 -9.683 11.112 1.00 86.94 82 THR A N 1
ATOM 613 C CA . THR A 1 82 ? -19.599 -10.340 11.583 1.00 86.94 82 THR A CA 1
ATOM 614 C C . THR A 1 82 ? -18.418 -9.377 11.737 1.00 86.94 82 THR A C 1
ATOM 616 O O . THR A 1 82 ? -17.300 -9.819 11.995 1.00 86.94 82 THR A O 1
ATOM 619 N N . ALA A 1 83 ? -18.636 -8.067 11.575 1.00 87.56 83 ALA A N 1
ATOM 620 C CA . ALA A 1 83 ? -17.617 -7.045 11.813 1.00 87.56 83 ALA A CA 1
ATOM 621 C C . ALA A 1 83 ? -17.094 -7.108 13.262 1.00 87.56 83 ALA A C 1
ATOM 623 O O . ALA A 1 83 ? -17.874 -7.236 14.209 1.00 87.56 83 ALA A O 1
ATOM 624 N N . SER A 1 84 ? -15.772 -7.034 13.446 1.00 87.38 84 SER A N 1
ATOM 625 C CA . SER A 1 84 ? -15.144 -7.178 14.763 1.00 87.38 84 SER A CA 1
ATOM 626 C C . SER A 1 84 ? -13.824 -6.418 14.866 1.00 87.38 84 SER A C 1
ATOM 628 O O . SER A 1 84 ? -13.070 -6.355 13.900 1.00 87.38 84 SER A O 1
ATOM 630 N N . ASN A 1 85 ? -13.479 -5.957 16.075 1.00 87.38 85 ASN A N 1
ATOM 631 C CA . ASN A 1 85 ? -12.198 -5.281 16.337 1.00 87.38 85 ASN A CA 1
ATOM 632 C C . ASN A 1 85 ? -10.984 -6.144 15.958 1.00 87.38 85 ASN A C 1
ATOM 634 O O . ASN A 1 85 ? -9.957 -5.631 15.529 1.00 87.38 85 ASN A O 1
ATOM 638 N N . ARG A 1 86 ? -11.086 -7.470 16.133 1.00 86.88 86 ARG A N 1
ATOM 639 C CA . ARG A 1 86 ? -10.024 -8.403 15.736 1.00 86.88 86 ARG A CA 1
ATOM 640 C C . ARG A 1 86 ? -9.824 -8.396 14.218 1.00 86.88 86 ARG A C 1
ATOM 642 O O . ARG A 1 86 ? -8.678 -8.428 13.781 1.00 86.88 86 ARG A O 1
ATOM 649 N N . GLY A 1 87 ? -10.918 -8.381 13.455 1.00 84.38 87 GLY A N 1
ATOM 650 C CA . GLY A 1 87 ? -10.889 -8.281 11.996 1.00 84.38 87 GLY A CA 1
ATOM 651 C C . GLY A 1 87 ? -10.260 -6.968 11.547 1.00 84.38 87 GLY A C 1
ATOM 652 O O . GLY A 1 87 ? -9.292 -7.000 10.802 1.00 84.38 87 GLY A O 1
ATOM 653 N N . ASP A 1 88 ? -10.710 -5.845 12.109 1.00 83.75 88 ASP A N 1
ATOM 654 C CA . ASP A 1 88 ? -10.195 -4.510 11.773 1.00 83.75 88 ASP A CA 1
ATOM 655 C C . ASP A 1 88 ? -8.679 -4.375 12.030 1.00 83.75 88 ASP A C 1
ATOM 657 O O . ASP A 1 88 ? -7.958 -3.741 11.260 1.00 83.75 88 ASP A O 1
ATOM 661 N N . ILE A 1 89 ? -8.165 -4.986 13.108 1.00 87.56 89 ILE A N 1
ATOM 662 C CA . ILE A 1 89 ? -6.720 -5.023 13.389 1.00 87.56 89 ILE A CA 1
ATOM 663 C C . ILE A 1 89 ? -5.980 -5.864 12.345 1.00 87.56 89 ILE A C 1
ATOM 665 O O . ILE A 1 89 ? -4.921 -5.456 11.867 1.00 87.56 89 ILE A O 1
ATOM 669 N N . LEU A 1 90 ? -6.502 -7.052 12.026 1.00 85.75 90 LEU A N 1
ATOM 670 C CA . LEU A 1 90 ? -5.875 -7.959 11.068 1.00 85.75 90 LEU A CA 1
ATOM 671 C C . LEU A 1 90 ? -5.822 -7.333 9.669 1.00 85.75 90 LEU A C 1
ATOM 673 O O . LEU A 1 90 ? -4.761 -7.355 9.051 1.00 85.75 90 LEU A O 1
ATOM 677 N N . ASP A 1 91 ? -6.926 -6.738 9.226 1.00 85.50 91 ASP A N 1
ATOM 678 C CA . ASP A 1 91 ? -7.066 -6.022 7.957 1.00 85.50 91 ASP A CA 1
ATOM 679 C C . ASP A 1 91 ? -6.031 -4.893 7.841 1.00 85.50 91 ASP A C 1
ATOM 681 O O . ASP A 1 91 ? -5.170 -4.892 6.960 1.00 85.50 91 ASP A O 1
ATOM 685 N N . GLY A 1 92 ? -5.970 -4.023 8.857 1.00 85.44 92 GLY A N 1
ATOM 686 C CA . GLY A 1 92 ? -5.007 -2.924 8.886 1.00 85.44 92 GLY A CA 1
ATOM 687 C C . GLY A 1 92 ? -3.538 -3.365 8.812 1.00 85.44 92 GLY A C 1
ATOM 688 O O . GLY A 1 92 ? -2.716 -2.622 8.267 1.00 85.44 92 GLY A O 1
ATOM 689 N N . ILE A 1 93 ? -3.197 -4.550 9.339 1.00 89.06 93 ILE A N 1
ATOM 690 C CA . ILE A 1 93 ? -1.853 -5.146 9.246 1.00 89.06 93 ILE A CA 1
ATOM 691 C C . ILE A 1 93 ? -1.620 -5.757 7.861 1.00 89.06 93 ILE A C 1
ATOM 693 O O . ILE A 1 93 ? -0.580 -5.488 7.255 1.00 89.06 93 ILE A O 1
ATOM 697 N N . ILE A 1 94 ? -2.562 -6.564 7.361 1.00 89.50 94 ILE A N 1
ATOM 698 C CA . ILE A 1 94 ? -2.483 -7.223 6.048 1.00 89.50 94 ILE A CA 1
ATOM 699 C C . ILE A 1 94 ? -2.287 -6.185 4.945 1.00 89.50 94 ILE A C 1
ATOM 701 O O . ILE A 1 94 ? -1.381 -6.344 4.125 1.00 89.50 94 ILE A O 1
ATOM 705 N N . ASP A 1 95 ? -3.014 -5.072 5.000 1.00 89.56 95 ASP A N 1
ATOM 706 C CA . ASP A 1 95 ? -2.842 -3.952 4.081 1.00 89.56 95 ASP A CA 1
ATOM 707 C C . ASP A 1 95 ? -1.394 -3.470 3.977 1.00 89.56 95 ASP A C 1
ATOM 709 O O . ASP A 1 95 ? -0.914 -3.121 2.900 1.00 89.56 95 ASP A O 1
ATOM 713 N N . ARG A 1 96 ? -0.682 -3.396 5.113 1.00 91.94 96 ARG A N 1
ATOM 714 C CA . ARG A 1 96 ? 0.705 -2.914 5.123 1.00 91.94 96 ARG A CA 1
ATOM 715 C C . ARG A 1 96 ? 1.632 -3.9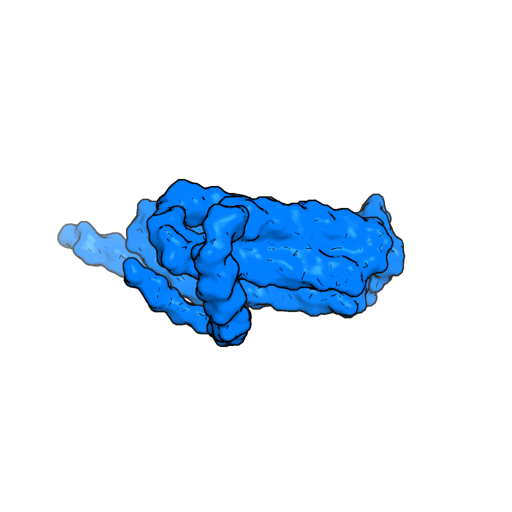17 4.458 1.00 91.94 96 ARG A C 1
ATOM 717 O O . ARG A 1 96 ? 2.583 -3.500 3.803 1.00 91.94 96 ARG A O 1
ATOM 724 N N . TYR A 1 97 ? 1.358 -5.212 4.604 1.00 93.81 97 TYR A N 1
ATOM 725 C CA . TYR A 1 97 ? 2.090 -6.250 3.886 1.00 93.81 97 TYR A CA 1
ATOM 726 C C . TYR A 1 97 ? 1.816 -6.193 2.383 1.00 93.81 97 TYR A C 1
ATOM 728 O O . TYR A 1 97 ? 2.765 -6.283 1.605 1.00 93.81 97 TYR A O 1
ATOM 736 N N . VAL A 1 98 ? 0.563 -5.977 1.972 1.00 94.88 98 VAL A N 1
ATOM 737 C CA . VAL A 1 98 ? 0.202 -5.787 0.559 1.00 94.88 98 VAL A CA 1
ATOM 738 C C . VAL A 1 98 ? 0.925 -4.564 -0.013 1.00 94.88 98 VAL A C 1
ATOM 740 O O . VAL A 1 98 ? 1.698 -4.720 -0.959 1.00 94.88 98 VAL A O 1
ATOM 743 N N . ASP A 1 99 ? 0.792 -3.391 0.617 1.00 94.75 99 ASP A N 1
ATOM 744 C CA . ASP A 1 99 ? 1.460 -2.148 0.201 1.00 94.75 99 ASP A CA 1
ATOM 745 C C . ASP A 1 99 ? 2.988 -2.333 0.106 1.00 94.75 99 ASP A C 1
ATOM 747 O O . ASP A 1 99 ? 3.614 -1.965 -0.890 1.00 94.75 99 ASP A O 1
ATOM 751 N N . ALA A 1 100 ? 3.615 -2.931 1.124 1.00 96.56 100 ALA A N 1
ATOM 752 C CA . ALA A 1 100 ? 5.061 -3.141 1.139 1.00 96.56 100 ALA A CA 1
ATOM 753 C C . ALA A 1 100 ? 5.517 -4.127 0.053 1.00 96.56 100 ALA A C 1
ATOM 755 O O . ALA A 1 100 ? 6.530 -3.885 -0.602 1.00 96.56 100 ALA A O 1
ATOM 756 N N . SER A 1 101 ? 4.780 -5.220 -0.158 1.00 97.69 101 SER A N 1
ATOM 757 C CA . SER A 1 101 ? 5.140 -6.258 -1.130 1.00 97.69 101 SER A CA 1
ATOM 758 C C . SER A 1 101 ? 5.135 -5.741 -2.571 1.00 97.69 101 SER A C 1
ATOM 760 O O . SER A 1 101 ? 6.094 -5.986 -3.309 1.00 97.69 101 SER A O 1
ATOM 762 N N . ILE A 1 102 ? 4.114 -4.969 -2.965 1.00 97.88 102 ILE A N 1
ATOM 763 C CA . ILE A 1 102 ? 4.012 -4.426 -4.322 1.00 97.88 102 ILE A CA 1
ATOM 764 C C . ILE A 1 102 ? 5.059 -3.341 -4.567 1.00 97.88 102 ILE A C 1
ATOM 766 O O . ILE A 1 102 ? 5.735 -3.365 -5.595 1.00 97.88 102 ILE A O 1
ATOM 770 N N . LEU A 1 103 ? 5.277 -2.445 -3.598 1.00 97.75 103 LEU A N 1
ATOM 771 C CA . LEU A 1 103 ? 6.310 -1.413 -3.696 1.00 97.75 103 LEU A CA 1
ATOM 772 C C . LEU A 1 103 ? 7.710 -2.035 -3.732 1.00 97.75 103 LEU A C 1
ATOM 774 O O . LEU A 1 103 ? 8.570 -1.575 -4.484 1.00 97.75 103 LEU A O 1
ATOM 778 N N . MET A 1 104 ? 7.942 -3.115 -2.983 1.00 97.12 104 MET A N 1
ATOM 779 C CA . MET A 1 104 ? 9.195 -3.864 -3.037 1.00 97.12 104 MET A CA 1
ATOM 780 C C . MET A 1 104 ? 9.409 -4.501 -4.414 1.00 97.12 104 MET A C 1
ATOM 782 O O . MET A 1 104 ? 10.485 -4.337 -4.983 1.00 97.12 104 MET A O 1
ATOM 786 N N . ALA A 1 105 ? 8.403 -5.159 -4.994 1.00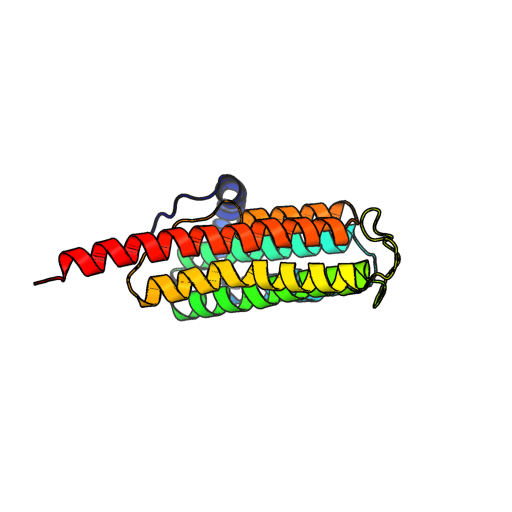 96.38 105 ALA A N 1
ATOM 787 C CA . ALA A 1 105 ? 8.518 -5.734 -6.336 1.00 96.38 105 ALA A CA 1
ATOM 788 C C . ALA A 1 105 ? 8.752 -4.669 -7.415 1.00 96.38 105 ALA A C 1
ATOM 790 O O . ALA A 1 105 ? 9.641 -4.831 -8.249 1.00 96.38 105 ALA A O 1
ATOM 791 N N . MET A 1 106 ? 8.031 -3.544 -7.356 1.00 94.75 106 MET A N 1
ATOM 792 C CA . MET A 1 106 ? 8.280 -2.393 -8.230 1.00 94.75 106 MET A CA 1
ATOM 793 C C . MET A 1 106 ? 9.714 -1.875 -8.074 1.00 94.75 106 MET A C 1
ATOM 795 O O . MET A 1 106 ? 10.350 -1.545 -9.069 1.00 94.75 106 MET A O 1
ATOM 799 N N . THR A 1 107 ? 10.243 -1.833 -6.847 1.00 94.69 107 THR A N 1
ATOM 800 C CA . THR A 1 107 ? 11.619 -1.390 -6.568 1.00 94.69 107 THR A CA 1
ATOM 801 C C . THR A 1 107 ? 12.641 -2.351 -7.161 1.00 94.69 107 THR A C 1
ATOM 803 O O . THR A 1 107 ? 13.580 -1.915 -7.825 1.00 94.69 107 THR A O 1
ATOM 806 N N . LEU A 1 108 ? 12.465 -3.658 -6.959 1.00 93.06 108 LEU A N 1
ATOM 807 C CA . LEU A 1 108 ? 13.366 -4.688 -7.480 1.00 93.06 108 LEU A CA 1
ATOM 808 C C . LEU A 1 108 ? 13.369 -4.728 -9.015 1.00 93.06 108 LEU A C 1
ATOM 810 O O . LEU A 1 108 ? 14.445 -4.808 -9.606 1.00 93.06 108 LEU A O 1
ATOM 814 N N . ASN A 1 109 ? 12.196 -4.589 -9.641 1.00 92.38 109 ASN A N 1
ATOM 815 C CA . ASN A 1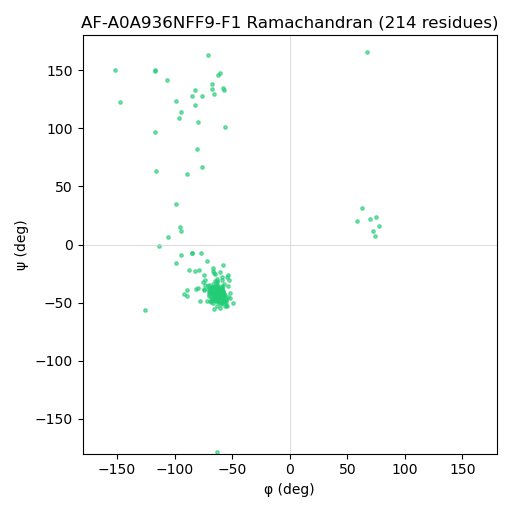 109 ? 12.068 -4.492 -11.095 1.00 92.38 109 ASN A CA 1
ATOM 816 C C . ASN A 1 109 ? 12.711 -3.208 -11.634 1.00 92.38 109 ASN A C 1
ATOM 818 O O . ASN A 1 109 ? 13.642 -3.271 -12.436 1.00 92.38 109 ASN A O 1
ATOM 822 N N . ALA A 1 110 ? 12.304 -2.043 -11.124 1.00 90.31 110 ALA A N 1
ATOM 823 C CA . ALA A 1 110 ? 12.783 -0.748 -11.607 1.00 90.31 110 ALA A CA 1
ATOM 824 C C . ALA A 1 110 ? 14.292 -0.531 -11.399 1.00 90.31 110 ALA A C 1
ATOM 826 O O . ALA A 1 110 ? 14.939 0.166 -12.179 1.00 90.31 110 ALA A O 1
ATOM 827 N N . SER A 1 111 ? 14.857 -1.100 -10.330 1.00 89.31 111 SER A N 1
ATOM 828 C CA . SER A 1 111 ? 16.299 -1.046 -10.055 1.00 89.31 111 SER A CA 1
ATOM 829 C C . SER A 1 111 ? 17.113 -2.018 -10.906 1.00 89.31 111 SER A C 1
ATOM 831 O O . SER A 1 111 ? 18.338 -1.975 -10.861 1.00 89.31 111 SER A O 1
ATOM 833 N N . GLY A 1 112 ? 16.467 -2.896 -11.676 1.00 85.94 112 GLY A N 1
ATOM 834 C CA . GLY A 1 112 ? 17.135 -3.921 -12.469 1.00 85.94 112 GLY A CA 1
ATOM 835 C C . GLY A 1 112 ? 17.699 -5.089 -11.659 1.00 85.94 112 GLY A C 1
ATOM 836 O O . GLY A 1 112 ? 18.381 -5.937 -12.226 1.00 85.94 112 GLY A O 1
ATOM 837 N N . LEU A 1 113 ? 17.417 -5.158 -10.353 1.00 87.06 113 LEU A N 1
ATOM 838 C CA . LEU A 1 113 ? 17.882 -6.245 -9.490 1.00 87.06 113 LEU A CA 1
ATOM 839 C C . LEU A 1 113 ? 17.166 -7.567 -9.796 1.00 87.06 113 LEU A C 1
ATOM 841 O O . LEU A 1 113 ? 17.786 -8.626 -9.714 1.00 87.06 113 LEU A O 1
ATOM 845 N N . VAL A 1 114 ? 15.875 -7.519 -10.148 1.00 86.06 114 VAL A N 1
ATOM 846 C CA . VAL A 1 114 ? 15.065 -8.696 -10.507 1.00 86.06 114 VAL A CA 1
ATOM 847 C C . VAL A 1 114 ? 14.022 -8.298 -11.550 1.00 86.06 114 VAL A C 1
ATOM 849 O O . VAL A 1 114 ? 13.206 -7.433 -11.267 1.00 86.06 114 VAL A O 1
ATOM 852 N N . GLY A 1 115 ? 14.003 -8.937 -12.725 1.00 72.06 115 GLY A N 1
ATOM 853 C CA . GLY A 1 115 ? 12.985 -8.662 -13.755 1.00 72.06 115 GLY A CA 1
ATOM 854 C C . GLY A 1 115 ? 13.174 -7.347 -14.524 1.00 72.06 115 GLY A C 1
ATOM 855 O O . GLY A 1 115 ? 12.222 -6.784 -15.025 1.00 72.06 115 GLY A O 1
ATOM 856 N N . GLY A 1 116 ? 14.389 -6.803 -14.596 1.00 66.12 116 GLY A N 1
ATOM 857 C CA . GLY A 1 116 ? 14.643 -5.437 -15.070 1.00 66.12 116 GLY A CA 1
ATOM 858 C C . GLY A 1 116 ? 14.583 -5.193 -16.580 1.00 66.12 116 GLY A C 1
ATOM 859 O O . GLY A 1 116 ? 15.610 -4.843 -17.159 1.00 66.12 116 GLY A O 1
ATOM 860 N N . SER A 1 117 ? 13.412 -5.313 -17.210 1.00 63.47 117 SER A N 1
ATOM 861 C CA . SER A 1 117 ? 13.207 -4.836 -18.591 1.00 63.47 117 SER A CA 1
ATOM 862 C C . SER A 1 117 ? 12.795 -3.356 -18.652 1.00 63.47 117 SER A C 1
ATOM 864 O O . SER A 1 117 ? 12.976 -2.696 -19.679 1.00 63.47 117 SER A O 1
ATOM 866 N N . ALA A 1 118 ? 12.251 -2.811 -17.558 1.00 62.50 118 ALA A N 1
ATOM 867 C CA . ALA A 1 118 ? 11.795 -1.426 -17.486 1.00 62.50 118 ALA A CA 1
ATOM 868 C C . ALA A 1 118 ? 12.973 -0.459 -17.273 1.00 62.50 118 ALA A C 1
ATOM 870 O O . ALA A 1 118 ? 13.518 -0.330 -16.176 1.00 62.50 118 ALA A O 1
ATOM 871 N N . SER A 1 119 ? 13.362 0.267 -18.323 1.00 61.72 119 SER A N 1
ATOM 872 C CA . SER A 1 119 ? 14.291 1.390 -18.192 1.00 61.72 119 SER A CA 1
ATOM 873 C C . SER A 1 119 ? 13.559 2.604 -17.614 1.00 61.72 119 SER A C 1
ATOM 875 O O . SER A 1 119 ? 12.509 3.010 -18.106 1.00 61.72 119 SER A O 1
ATOM 877 N N . SER A 1 120 ? 14.101 3.196 -16.544 1.00 63.28 120 SER A N 1
ATOM 878 C CA . SER A 1 120 ? 13.559 4.436 -15.981 1.00 63.28 120 SER A CA 1
ATOM 879 C C . SER A 1 120 ? 14.071 5.650 -16.770 1.00 63.28 120 SER A C 1
ATOM 881 O O . SER A 1 120 ? 15.279 5.903 -16.760 1.00 63.28 120 SER A O 1
ATOM 883 N N . PRO A 1 121 ? 13.185 6.462 -17.380 1.00 64.38 121 PRO A N 1
ATOM 884 C CA . PRO A 1 121 ? 13.532 7.754 -17.979 1.00 64.38 121 PRO A CA 1
ATOM 885 C C . PRO A 1 121 ? 14.115 8.759 -16.979 1.00 64.38 121 PRO A C 1
ATOM 887 O O . PRO A 1 121 ? 14.789 9.700 -17.381 1.00 64.38 121 PRO A O 1
ATOM 890 N N . VAL A 1 122 ? 13.812 8.594 -15.685 1.00 67.69 122 VAL A N 1
ATOM 891 C CA . VAL A 1 122 ? 14.144 9.567 -14.632 1.00 67.69 122 VAL A CA 1
ATOM 892 C C . VAL A 1 122 ? 15.495 9.264 -13.994 1.00 67.69 122 VAL A C 1
ATOM 894 O O . VAL A 1 122 ? 16.277 10.176 -13.746 1.00 67.69 122 VAL A O 1
ATOM 897 N N . PHE A 1 123 ? 15.778 7.989 -13.721 1.00 69.88 123 PHE A N 1
ATOM 898 C CA . PHE A 1 123 ? 16.941 7.594 -12.921 1.00 69.88 123 PHE A CA 1
ATOM 899 C C . PHE A 1 123 ? 18.002 6.809 -13.702 1.00 69.88 123 PHE A C 1
ATOM 901 O O . PHE A 1 123 ? 19.022 6.443 -13.116 1.00 69.88 123 PHE A O 1
ATOM 908 N N . GLY A 1 124 ? 17.775 6.537 -14.994 1.00 60.56 124 GLY A N 1
ATOM 909 C CA . GLY A 1 124 ? 18.588 5.602 -15.773 1.00 60.56 124 GLY A CA 1
ATOM 910 C C . GLY A 1 124 ? 18.426 4.153 -15.292 1.00 60.56 124 GLY A C 1
ATOM 911 O O . GLY A 1 124 ? 17.883 3.890 -14.218 1.00 60.56 124 GLY A O 1
ATOM 912 N N . ALA A 1 125 ? 18.869 3.185 -16.095 1.00 57.84 125 ALA A N 1
ATOM 913 C CA . ALA A 1 125 ? 18.830 1.774 -15.704 1.00 57.84 125 ALA A CA 1
ATOM 914 C C . ALA A 1 125 ? 19.800 1.495 -14.538 1.00 57.84 125 ALA A C 1
ATOM 916 O O . ALA A 1 125 ? 20.929 1.984 -14.546 1.00 57.84 125 ALA A O 1
ATOM 917 N N . GLY A 1 126 ? 19.386 0.687 -13.556 1.00 63.09 126 GLY A N 1
ATOM 918 C CA . GLY A 1 126 ? 20.310 0.122 -12.562 1.00 63.09 126 GLY A CA 1
ATOM 919 C C . GLY A 1 126 ? 20.774 1.057 -11.439 1.00 63.09 126 GLY A C 1
ATOM 920 O O . GLY A 1 126 ? 21.782 0.777 -10.792 1.00 63.09 126 GLY A O 1
ATOM 921 N N . SER A 1 127 ? 20.108 2.192 -11.204 1.00 72.38 127 SER A N 1
ATOM 922 C CA . SER A 1 127 ? 20.590 3.173 -10.226 1.00 72.38 127 SER A CA 1
ATOM 923 C C . SER A 1 127 ? 20.204 2.822 -8.784 1.00 72.38 127 SER A C 1
ATOM 925 O O . SER A 1 127 ? 19.041 2.577 -8.459 1.0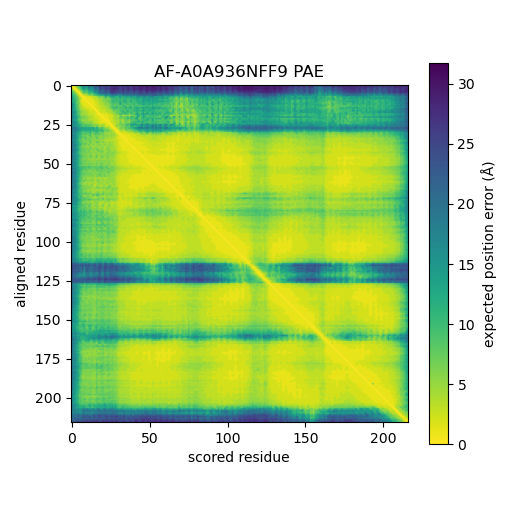0 72.38 127 SER A O 1
ATOM 927 N N . TRP A 1 128 ? 21.179 2.909 -7.875 1.00 83.50 128 TRP A N 1
ATOM 928 C CA . TRP A 1 128 ? 20.973 2.853 -6.418 1.00 83.50 128 TRP A CA 1
ATOM 929 C C . TRP A 1 128 ? 19.930 3.876 -5.925 1.00 83.50 128 TRP A C 1
ATOM 931 O O . TRP A 1 128 ? 19.252 3.648 -4.924 1.00 83.50 128 TRP A O 1
ATOM 941 N N . LEU A 1 129 ? 19.761 4.979 -6.665 1.00 87.81 129 LEU A N 1
ATOM 942 C CA . LEU A 1 129 ? 18.727 5.987 -6.441 1.00 87.81 129 LEU A CA 1
ATOM 943 C C . LEU A 1 129 ? 17.318 5.393 -6.507 1.00 87.81 129 LEU A C 1
ATOM 945 O O . LEU A 1 129 ? 16.477 5.743 -5.686 1.00 87.81 129 LEU A O 1
ATOM 949 N N . THR A 1 130 ? 17.064 4.462 -7.429 1.00 89.38 130 THR A N 1
ATOM 950 C CA . THR A 1 130 ? 15.755 3.803 -7.548 1.00 89.38 130 THR A CA 1
ATOM 951 C C . THR A 1 130 ? 15.443 2.972 -6.305 1.00 89.38 130 THR A C 1
ATOM 953 O O . THR A 1 130 ? 14.322 3.012 -5.802 1.00 89.38 130 THR A O 1
ATOM 956 N N . VAL A 1 131 ? 16.448 2.284 -5.753 1.00 92.19 131 VAL A N 1
ATOM 957 C CA . VAL A 1 131 ? 16.307 1.550 -4.486 1.00 92.19 131 VAL A CA 1
ATOM 958 C C . VAL A 1 131 ? 16.018 2.514 -3.337 1.00 92.19 131 VAL A C 1
ATOM 960 O O . VAL A 1 131 ? 15.086 2.284 -2.572 1.00 92.19 131 VAL A O 1
ATOM 963 N N . ALA A 1 132 ? 16.755 3.625 -3.244 1.00 93.62 132 ALA A N 1
ATOM 964 C CA . ALA A 1 132 ? 16.525 4.640 -2.215 1.00 93.62 132 ALA A CA 1
ATOM 965 C C . ALA A 1 132 ? 15.102 5.226 -2.285 1.00 93.62 132 ALA A C 1
ATOM 967 O O . ALA A 1 132 ? 14.421 5.311 -1.264 1.00 93.62 132 ALA A O 1
ATOM 968 N N . VAL A 1 133 ? 14.619 5.563 -3.485 1.00 94.62 133 VAL A N 1
ATOM 969 C CA . VAL A 1 133 ? 13.242 6.034 -3.706 1.00 94.62 133 VAL A CA 1
ATOM 970 C C . VAL A 1 133 ? 12.223 4.966 -3.311 1.00 94.62 133 VAL A C 1
ATOM 972 O O . VAL A 1 133 ? 11.245 5.287 -2.639 1.00 94.62 133 VAL A O 1
ATOM 975 N N . GLY A 1 134 ? 12.462 3.702 -3.662 1.00 95.38 134 GLY A N 1
ATOM 976 C CA . GLY A 1 134 ? 11.610 2.581 -3.268 1.00 95.38 134 GLY A CA 1
ATOM 977 C C . GLY A 1 134 ? 11.475 2.423 -1.753 1.00 95.38 134 GLY A C 1
ATOM 978 O O . GLY A 1 134 ? 10.368 2.283 -1.234 1.00 95.38 134 GLY A O 1
ATOM 979 N N . LEU A 1 135 ? 12.584 2.542 -1.017 1.00 96.69 135 LEU A N 1
ATOM 980 C CA . LEU A 1 135 ? 12.576 2.507 0.449 1.00 96.69 135 LEU A CA 1
ATOM 981 C C . LEU A 1 135 ? 11.787 3.681 1.047 1.00 96.69 135 LEU A C 1
ATOM 983 O O . LEU A 1 135 ? 10.988 3.485 1.965 1.00 96.69 135 LEU A O 1
ATOM 987 N N . ILE A 1 136 ? 11.954 4.890 0.500 1.00 97.06 136 ILE A N 1
ATOM 988 C CA . ILE A 1 136 ? 11.190 6.075 0.921 1.00 97.06 136 ILE A CA 1
ATOM 989 C C . ILE A 1 136 ? 9.695 5.905 0.600 1.00 97.06 136 ILE A C 1
ATOM 991 O O . ILE A 1 136 ? 8.850 6.336 1.387 1.00 97.06 136 ILE A O 1
ATOM 995 N N . ALA A 1 137 ? 9.351 5.255 -0.516 1.00 97.25 137 ALA A N 1
ATOM 996 C CA . ALA A 1 137 ? 7.972 4.942 -0.886 1.00 97.25 137 ALA A CA 1
ATOM 997 C C . ALA A 1 137 ? 7.318 3.971 0.104 1.00 97.25 137 ALA A C 1
ATOM 999 O O . ALA A 1 137 ? 6.215 4.242 0.577 1.00 97.25 137 ALA A O 1
ATOM 1000 N N . ILE A 1 138 ? 8.010 2.890 0.481 1.00 97.31 138 ILE A N 1
ATOM 1001 C CA . ILE A 1 138 ? 7.535 1.937 1.499 1.00 97.31 138 ILE A CA 1
ATOM 1002 C C . ILE A 1 138 ? 7.334 2.647 2.841 1.00 97.31 138 ILE A C 1
ATOM 1004 O O . ILE A 1 138 ? 6.289 2.500 3.477 1.00 97.31 138 ILE A O 1
ATOM 1008 N N . PHE A 1 139 ? 8.293 3.481 3.249 1.00 96.69 139 PHE A N 1
ATOM 1009 C CA . PHE A 1 139 ? 8.164 4.283 4.463 1.00 96.69 139 PHE A CA 1
ATOM 1010 C C . PHE A 1 139 ? 6.939 5.213 4.397 1.00 96.69 139 PHE A C 1
ATOM 1012 O O . PHE A 1 139 ? 6.127 5.246 5.323 1.00 96.69 139 PHE A O 1
ATOM 1019 N N . GLY A 1 140 ? 6.732 5.881 3.259 1.00 94.06 140 GLY A N 1
ATOM 1020 C CA . GLY A 1 140 ? 5.571 6.733 3.000 1.00 94.06 140 GLY A CA 1
ATOM 1021 C C . GLY A 1 140 ? 4.232 5.985 2.955 1.00 94.06 140 GLY A C 1
ATOM 1022 O O . GLY A 1 140 ? 3.195 6.579 3.246 1.00 94.06 140 GLY A O 1
ATOM 1023 N N . ALA A 1 141 ? 4.220 4.690 2.640 1.00 93.44 141 ALA A N 1
ATOM 1024 C CA . ALA A 1 141 ? 3.010 3.869 2.688 1.00 93.44 141 ALA A CA 1
ATOM 1025 C C . ALA A 1 141 ? 2.607 3.494 4.127 1.00 93.44 141 ALA A C 1
ATOM 1027 O O . ALA A 1 141 ? 1.415 3.397 4.438 1.00 93.44 141 ALA A O 1
ATOM 1028 N N . ILE A 1 142 ? 3.587 3.327 5.021 1.00 93.75 142 ILE A N 1
ATOM 1029 C CA . ILE A 1 142 ? 3.372 2.887 6.408 1.00 93.75 142 ILE A CA 1
ATOM 1030 C C . ILE A 1 142 ? 3.138 4.078 7.348 1.00 93.75 142 ILE A C 1
ATOM 1032 O O . ILE A 1 142 ? 2.211 4.058 8.165 1.00 93.75 142 ILE A O 1
ATOM 1036 N N . MET A 1 143 ? 3.940 5.139 7.225 1.00 94.62 143 MET A N 1
ATOM 1037 C CA . MET A 1 143 ? 3.964 6.238 8.194 1.00 94.62 143 MET A CA 1
ATOM 1038 C C . MET A 1 143 ? 2.625 6.949 8.415 1.00 94.62 143 MET A C 1
ATOM 1040 O O . MET A 1 143 ? 2.301 7.212 9.573 1.00 94.62 143 MET A O 1
ATOM 1044 N N . PRO A 1 144 ? 1.789 7.225 7.396 1.00 92.12 144 PRO A N 1
ATOM 1045 C CA . PRO A 1 144 ? 0.493 7.861 7.628 1.00 92.12 144 PRO A CA 1
ATOM 1046 C C . PRO A 1 144 ? -0.414 7.052 8.559 1.00 92.12 144 PRO A C 1
ATOM 1048 O O . PRO A 1 144 ? -1.161 7.641 9.344 1.00 92.12 144 PRO A O 1
ATOM 1051 N N . SER A 1 145 ? -0.367 5.720 8.477 1.00 90.12 145 SER A N 1
ATOM 1052 C CA . SER A 1 145 ? -1.136 4.827 9.350 1.00 90.12 145 SER A CA 1
ATOM 1053 C C . SER A 1 145 ? -0.535 4.772 10.752 1.00 90.12 145 SER A C 1
ATOM 1055 O O . SER A 1 145 ? -1.278 4.818 11.729 1.00 90.12 145 SER A O 1
ATOM 1057 N N . TYR A 1 146 ? 0.796 4.762 10.860 1.00 92.94 146 TYR A N 1
ATOM 1058 C CA . TYR A 1 146 ? 1.485 4.798 12.150 1.00 92.94 146 TYR A CA 1
ATOM 1059 C C . TYR A 1 146 ? 1.216 6.098 12.919 1.00 92.94 146 TYR A C 1
ATOM 1061 O O . TYR A 1 146 ? 0.816 6.051 14.078 1.00 92.94 146 TYR A O 1
ATOM 1069 N N . VAL A 1 147 ? 1.332 7.258 12.263 1.00 94.12 147 VAL A N 1
ATOM 1070 C CA . VAL A 1 147 ? 1.015 8.563 12.868 1.00 94.12 147 VAL A CA 1
ATOM 1071 C C . VAL A 1 147 ? -0.426 8.587 13.378 1.00 94.12 147 VAL A C 1
ATOM 1073 O O . VAL A 1 147 ? -0.674 9.034 14.494 1.00 94.12 147 VAL A O 1
ATOM 1076 N N . ARG A 1 148 ? -1.379 8.051 12.601 1.00 91.31 148 ARG A N 1
ATOM 1077 C CA . ARG A 1 148 ? -2.780 7.935 13.032 1.00 91.31 148 ARG A CA 1
ATOM 1078 C C . ARG A 1 148 ? -2.927 7.046 14.269 1.00 91.31 148 ARG A C 1
ATOM 1080 O O . ARG A 1 148 ? -3.668 7.414 15.175 1.00 91.31 148 ARG A O 1
ATOM 1087 N N . ALA A 1 149 ? -2.244 5.903 14.310 1.00 91.25 149 ALA A N 1
ATOM 1088 C CA . ALA A 1 149 ? -2.289 4.988 15.448 1.00 91.25 149 ALA A CA 1
ATOM 1089 C C . ALA A 1 149 ? -1.714 5.632 16.722 1.00 91.25 149 ALA A C 1
ATOM 1091 O O . ALA A 1 149 ? -2.346 5.567 17.774 1.00 91.25 149 ALA A O 1
ATOM 1092 N N . VAL A 1 150 ? -0.569 6.315 16.616 1.00 94.06 150 VAL A N 1
ATOM 1093 C CA . VAL A 1 150 ? 0.060 7.033 17.738 1.00 94.06 150 VAL A CA 1
ATOM 1094 C C . VAL A 1 150 ? -0.814 8.192 18.217 1.00 94.06 150 VAL A C 1
ATOM 1096 O O . VAL A 1 150 ? -1.033 8.330 19.418 1.00 94.06 150 VAL A O 1
ATOM 1099 N N . ALA A 1 151 ? -1.361 8.998 17.304 1.00 92.62 151 ALA A N 1
ATOM 1100 C CA . ALA A 1 151 ? -2.272 10.082 17.664 1.00 92.62 151 ALA A CA 1
ATOM 1101 C C . ALA A 1 151 ? -3.522 9.544 18.380 1.00 92.62 151 ALA A C 1
ATOM 1103 O O . ALA A 1 151 ? -3.876 10.027 19.452 1.00 92.62 151 ALA A O 1
ATOM 1104 N N . SER A 1 152 ? -4.128 8.474 17.852 1.00 90.06 152 SER A N 1
ATOM 1105 C CA . SER A 1 152 ? -5.305 7.845 18.460 1.00 90.06 152 SER A CA 1
ATOM 1106 C C . SER A 1 152 ? -5.019 7.266 19.846 1.00 90.06 152 SER A C 1
ATOM 1108 O O . SER A 1 152 ? -5.902 7.306 20.700 1.00 90.06 152 SER A O 1
ATOM 1110 N N . ALA A 1 153 ? -3.815 6.740 20.088 1.00 91.56 153 ALA A N 1
ATOM 1111 C CA . ALA A 1 153 ? -3.404 6.260 21.408 1.00 91.56 153 ALA A CA 1
ATOM 1112 C C . ALA A 1 153 ? -3.290 7.396 22.442 1.00 91.56 153 ALA A C 1
ATOM 1114 O O . ALA A 1 153 ? -3.450 7.150 23.632 1.00 91.56 153 ALA A O 1
ATOM 1115 N N . ASN A 1 154 ? -3.076 8.632 21.982 1.00 91.56 154 ASN A N 1
ATOM 1116 C CA . ASN A 1 154 ? -3.080 9.847 22.799 1.00 91.56 154 ASN A CA 1
ATOM 1117 C C . ASN A 1 154 ? -4.443 10.568 22.781 1.00 91.56 154 ASN A C 1
ATOM 1119 O O . ASN A 1 154 ? -4.527 11.734 23.139 1.00 91.56 154 ASN A O 1
ATOM 1123 N N . GLY A 1 155 ? -5.519 9.914 22.324 1.00 91.19 155 GLY A N 1
ATOM 1124 C CA . GLY A 1 155 ? -6.855 10.521 22.273 1.00 91.19 155 GLY A CA 1
ATOM 1125 C C . GLY A 1 155 ? -7.036 11.592 21.189 1.00 91.19 155 GLY A C 1
ATOM 1126 O O . GLY A 1 155 ? -8.051 12.284 21.178 1.00 91.19 155 GLY A O 1
ATOM 1127 N N . ILE A 1 156 ? -6.089 11.723 20.256 1.00 90.75 156 ILE A N 1
ATOM 1128 C CA . ILE A 1 156 ? -6.116 12.725 19.187 1.00 90.75 156 ILE A CA 1
ATOM 1129 C C . ILE A 1 156 ? -6.635 12.097 17.894 1.00 90.75 156 ILE A C 1
ATOM 1131 O O . ILE A 1 156 ? -6.076 11.136 17.357 1.00 90.75 156 ILE A O 1
ATOM 1135 N N . THR A 1 157 ? -7.695 12.679 17.339 1.00 88.88 157 THR A N 1
ATOM 1136 C CA . THR A 1 157 ? -8.217 12.295 16.026 1.00 88.88 157 THR A CA 1
ATOM 1137 C C . THR A 1 157 ? -7.464 13.023 14.920 1.00 88.88 157 THR A C 1
ATOM 1139 O O . THR A 1 157 ? -7.389 14.248 14.924 1.00 88.88 157 THR A O 1
ATOM 1142 N N . THR A 1 158 ? -6.950 12.285 13.936 1.00 84.38 158 THR A N 1
ATOM 1143 C CA . THR A 1 158 ? -6.286 12.869 12.761 1.00 84.38 158 THR A CA 1
ATOM 1144 C C . THR A 1 158 ? -7.165 12.752 11.517 1.00 84.38 158 THR A C 1
ATOM 1146 O O . THR A 1 158 ? -7.830 11.726 11.336 1.00 84.38 158 THR A O 1
ATOM 1149 N N . PRO A 1 159 ? -7.176 13.772 10.642 1.00 81.62 159 PRO A N 1
ATOM 1150 C CA . PRO A 1 159 ? -7.970 13.746 9.423 1.00 81.62 159 PRO A CA 1
ATOM 1151 C C . PRO A 1 159 ? -7.408 12.757 8.393 1.00 81.62 159 PRO A C 1
ATOM 1153 O O . PRO A 1 159 ? -6.237 12.337 8.425 1.00 81.62 159 PRO A O 1
ATOM 1156 N N . GLU A 1 160 ? -8.244 12.414 7.413 1.00 73.38 160 GLU A N 1
ATOM 1157 C CA . GLU A 1 160 ? -7.735 11.851 6.169 1.00 73.38 160 GLU A CA 1
ATOM 1158 C C . GLU A 1 160 ? -6.824 12.859 5.463 1.00 73.38 160 GLU A C 1
ATOM 1160 O O . GLU A 1 160 ? -6.981 14.071 5.587 1.00 73.38 160 GLU A O 1
ATOM 1165 N N . SER A 1 161 ? -5.793 12.351 4.793 1.00 72.56 161 SER A N 1
ATOM 1166 C CA . SER A 1 161 ? -4.792 13.189 4.139 1.00 72.56 161 SER A CA 1
ATOM 1167 C C . SER A 1 161 ? -4.831 12.951 2.638 1.00 72.56 161 SER A C 1
ATOM 1169 O O . SER A 1 161 ? -5.104 11.8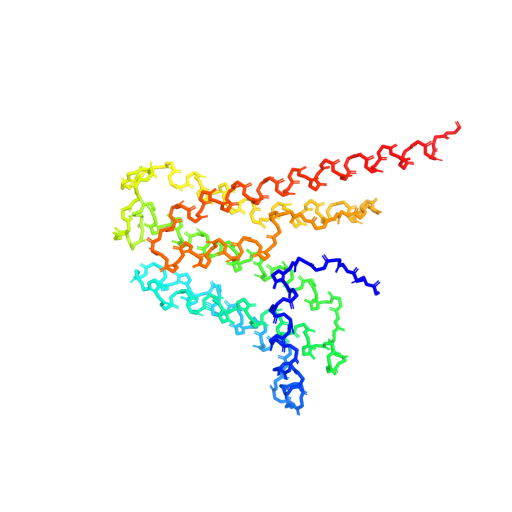36 2.202 1.00 72.56 161 SER A O 1
ATOM 1171 N N . ILE A 1 162 ? -4.504 13.985 1.862 1.00 66.12 162 ILE A N 1
ATOM 1172 C CA . ILE A 1 162 ? -4.508 13.992 0.391 1.00 66.12 162 ILE A CA 1
ATOM 1173 C C . ILE A 1 162 ? -3.652 12.846 -0.198 1.00 66.12 162 ILE A C 1
ATOM 1175 O O . ILE A 1 162 ? -3.968 12.327 -1.266 1.00 66.12 162 ILE A O 1
ATOM 1179 N N . GLY A 1 163 ? -2.621 12.376 0.518 1.00 66.19 163 GLY A N 1
ATOM 1180 C CA . GLY A 1 163 ? -1.831 11.177 0.181 1.00 66.19 163 GLY A CA 1
ATOM 1181 C C . GLY A 1 163 ? -2.239 9.906 0.944 1.00 66.19 163 GLY A C 1
ATOM 1182 O O . GLY A 1 163 ? -1.386 9.102 1.338 1.00 66.19 163 GLY A O 1
ATOM 1183 N N . GLY A 1 164 ? -3.537 9.757 1.215 1.00 75.31 164 GLY A N 1
ATOM 1184 C CA . GLY A 1 164 ? -4.141 8.589 1.852 1.00 75.31 164 GLY A CA 1
ATOM 1185 C C . GLY A 1 164 ? -4.002 7.306 1.027 1.00 75.31 164 GLY A C 1
ATOM 1186 O O . GLY A 1 164 ? -3.395 7.290 -0.045 1.00 75.31 164 GLY A O 1
ATOM 1187 N N . ARG A 1 165 ? -4.558 6.204 1.546 1.00 82.94 165 ARG A N 1
ATOM 1188 C CA . ARG A 1 165 ? -4.410 4.867 0.946 1.00 82.94 165 ARG A CA 1
ATOM 1189 C C . ARG A 1 165 ? -4.940 4.828 -0.493 1.00 82.94 165 ARG A C 1
ATOM 1191 O O . ARG A 1 165 ? -4.179 4.462 -1.380 1.00 82.94 165 ARG A O 1
ATOM 1198 N N . GLY A 1 166 ? -6.154 5.330 -0.737 1.00 85.88 166 GLY A N 1
ATOM 1199 C CA . GLY A 1 166 ? -6.745 5.378 -2.081 1.00 85.88 166 GLY A CA 1
ATOM 1200 C C . GLY A 1 166 ? -5.886 6.133 -3.104 1.00 85.88 166 GLY A C 1
ATOM 1201 O O . GLY A 1 166 ? -5.635 5.626 -4.194 1.00 85.88 166 GLY A O 1
ATOM 1202 N N . THR A 1 167 ? -5.337 7.301 -2.743 1.00 89.31 167 THR A N 1
ATOM 1203 C CA . THR A 1 167 ? -4.435 8.062 -3.630 1.00 89.31 167 THR A CA 1
ATOM 1204 C C . THR A 1 167 ? -3.177 7.266 -3.979 1.00 89.31 167 THR A C 1
ATOM 1206 O O . THR A 1 167 ? -2.760 7.248 -5.136 1.00 89.31 167 THR A O 1
ATOM 1209 N N . ARG A 1 168 ? -2.563 6.586 -3.002 1.00 91.31 168 ARG A N 1
ATOM 1210 C CA . ARG A 1 168 ? -1.373 5.757 -3.254 1.00 91.31 168 ARG A CA 1
ATOM 1211 C C . ARG A 1 168 ? -1.698 4.548 -4.118 1.00 91.31 168 ARG A C 1
ATOM 1213 O O . ARG A 1 168 ? -0.946 4.283 -5.050 1.00 91.31 168 ARG A O 1
ATOM 1220 N N . ASN A 1 169 ? -2.814 3.872 -3.861 1.00 93.06 169 ASN A N 1
ATOM 1221 C CA . ASN A 1 169 ? -3.244 2.719 -4.650 1.00 93.06 169 ASN A CA 1
ATOM 1222 C C . ASN A 1 169 ? -3.511 3.134 -6.099 1.00 93.06 169 ASN A C 1
ATOM 1224 O O . ASN A 1 169 ? -3.029 2.474 -7.015 1.00 93.06 169 ASN A O 1
ATOM 1228 N N . ALA A 1 170 ? -4.137 4.294 -6.324 1.00 92.69 170 ALA A N 1
ATOM 1229 C CA . ALA A 1 170 ? -4.298 4.860 -7.660 1.00 92.69 170 ALA A CA 1
ATOM 1230 C C . ALA A 1 170 ? -2.949 5.140 -8.352 1.00 92.69 170 ALA A C 1
ATOM 1232 O O . ALA A 1 170 ? -2.775 4.794 -9.520 1.00 92.69 170 ALA A O 1
ATOM 1233 N N . ILE A 1 171 ? -1.971 5.716 -7.642 1.00 95.69 171 ILE A N 1
ATOM 1234 C CA . ILE A 1 171 ? -0.618 5.942 -8.182 1.00 95.69 171 ILE A CA 1
ATOM 1235 C C . ILE A 1 171 ? 0.066 4.614 -8.537 1.00 95.69 171 ILE A C 1
ATOM 1237 O O . ILE A 1 171 ? 0.671 4.517 -9.605 1.00 95.69 171 ILE A O 1
ATOM 1241 N N . ILE A 1 172 ? -0.036 3.597 -7.674 1.00 96.62 172 ILE A N 1
ATOM 1242 C CA . ILE A 1 172 ? 0.514 2.255 -7.921 1.00 96.62 172 ILE A CA 1
ATOM 1243 C C . ILE A 1 172 ? -0.122 1.671 -9.182 1.00 96.62 172 ILE A C 1
ATOM 1245 O O . ILE A 1 172 ? 0.601 1.299 -10.100 1.00 96.62 172 ILE A O 1
ATOM 1249 N N . VAL A 1 173 ? -1.454 1.670 -9.277 1.00 96.69 173 VAL A N 1
ATOM 1250 C CA . VAL A 1 173 ? -2.192 1.177 -10.450 1.00 96.69 173 VAL A CA 1
ATOM 1251 C C . VAL A 1 173 ? -1.737 1.877 -11.727 1.00 96.69 173 VAL A C 1
ATOM 1253 O O . VAL A 1 173 ? -1.453 1.203 -12.712 1.00 96.69 173 VAL A O 1
ATOM 1256 N N . ILE A 1 174 ? -1.622 3.208 -11.723 1.00 95.94 174 ILE A N 1
ATOM 1257 C CA . ILE A 1 174 ? -1.163 3.970 -12.895 1.00 95.94 174 ILE A CA 1
ATOM 1258 C C . ILE A 1 174 ? 0.287 3.608 -13.244 1.00 95.94 174 ILE A C 1
ATOM 1260 O O . ILE A 1 174 ? 0.602 3.393 -14.414 1.00 95.94 174 ILE A O 1
ATOM 1264 N N . GLY A 1 175 ? 1.167 3.502 -12.245 1.00 94.94 175 GLY A N 1
ATOM 1265 C CA . GLY A 1 175 ? 2.562 3.103 -12.438 1.00 94.94 175 GLY A CA 1
ATOM 1266 C C . GLY A 1 175 ? 2.695 1.703 -13.041 1.00 94.94 175 GLY A C 1
ATOM 1267 O O . GLY A 1 175 ? 3.488 1.511 -13.961 1.00 94.94 175 GLY A O 1
ATOM 1268 N N . LEU A 1 176 ? 1.888 0.747 -12.576 1.00 95.56 176 LEU A N 1
ATOM 1269 C CA . LEU A 1 176 ? 1.832 -0.612 -13.116 1.00 95.56 176 LEU A CA 1
ATOM 1270 C C . LEU A 1 176 ? 1.257 -0.633 -14.538 1.00 95.56 176 LEU A C 1
ATOM 1272 O O . LEU A 1 176 ? 1.862 -1.229 -15.425 1.00 95.56 176 LEU A O 1
ATOM 1276 N N . ALA A 1 177 ? 0.139 0.058 -14.774 1.00 95.75 177 ALA A N 1
ATOM 1277 C CA . ALA A 1 177 ? -0.556 0.069 -16.061 1.00 95.75 177 ALA A CA 1
ATOM 1278 C C . ALA A 1 177 ? 0.305 0.653 -17.187 1.00 95.75 177 ALA A C 1
ATOM 1280 O O . ALA A 1 177 ? 0.241 0.192 -18.325 1.00 95.75 177 ALA A O 1
ATOM 1281 N N . LEU A 1 178 ? 1.114 1.665 -16.864 1.00 93.44 178 LEU A N 1
ATOM 1282 C CA . LEU A 1 178 ? 2.031 2.302 -17.805 1.00 93.44 178 LEU A CA 1
ATOM 1283 C C . LEU A 1 178 ? 3.380 1.575 -17.923 1.00 93.44 178 LEU A C 1
ATOM 1285 O O . LEU A 1 178 ? 4.188 1.961 -18.763 1.00 93.44 178 LEU A O 1
ATOM 1289 N N . GLY A 1 179 ? 3.651 0.564 -17.088 1.00 91.69 179 GLY A N 1
ATOM 1290 C CA . GLY A 1 179 ? 4.970 -0.071 -17.012 1.00 91.69 179 GLY A CA 1
ATOM 1291 C C . GLY A 1 179 ? 6.067 0.898 -16.555 1.00 91.69 179 GLY A C 1
ATOM 1292 O O . GLY A 1 179 ? 7.214 0.790 -16.981 1.00 91.69 179 GLY A O 1
ATOM 1293 N N . LEU A 1 180 ? 5.712 1.874 -15.711 1.00 92.12 180 LEU A N 1
ATOM 1294 C CA . LEU A 1 180 ? 6.589 2.930 -15.195 1.00 92.12 180 LEU A CA 1
ATOM 1295 C C . LEU A 1 180 ? 6.754 2.810 -13.667 1.00 92.12 180 LEU A C 1
ATOM 1297 O O . LEU A 1 180 ? 6.353 3.712 -12.917 1.00 92.12 180 LEU A O 1
ATOM 1301 N N . PRO A 1 181 ? 7.339 1.703 -13.166 1.00 92.06 181 PRO A N 1
ATOM 1302 C CA . PRO A 1 181 ? 7.419 1.434 -11.734 1.00 92.06 181 PRO A CA 1
ATOM 1303 C C . PRO A 1 181 ? 8.227 2.497 -10.976 1.00 92.06 181 PRO A C 1
ATOM 1305 O O . PRO A 1 181 ? 7.820 2.910 -9.895 1.00 92.06 181 PRO A O 1
ATOM 1308 N N . ALA A 1 182 ? 9.320 3.012 -11.548 1.00 91.69 182 ALA A N 1
ATOM 1309 C CA . ALA A 1 182 ? 10.157 4.024 -10.897 1.00 91.69 182 ALA A CA 1
ATOM 1310 C C . ALA A 1 182 ? 9.403 5.338 -10.620 1.00 91.69 182 ALA A C 1
ATOM 1312 O O . ALA A 1 182 ? 9.539 5.929 -9.549 1.00 91.69 182 ALA A O 1
ATOM 1313 N N . GLN A 1 183 ? 8.592 5.793 -11.575 1.00 92.81 183 GLN A N 1
ATOM 1314 C CA . GLN A 1 183 ? 7.771 6.992 -11.436 1.00 92.81 183 GLN A CA 1
ATOM 1315 C C . GLN A 1 183 ? 6.638 6.766 -10.440 1.00 92.81 183 GLN A C 1
ATOM 1317 O O . GLN A 1 183 ? 6.380 7.639 -9.615 1.00 92.81 183 GLN A O 1
ATOM 1322 N N . GLY A 1 184 ? 6.010 5.585 -10.476 1.00 94.56 184 GLY A N 1
ATOM 1323 C CA . GLY A 1 184 ? 5.029 5.184 -9.470 1.00 94.56 184 GLY A CA 1
ATOM 1324 C C . GLY A 1 184 ? 5.612 5.265 -8.057 1.00 94.56 184 GLY A C 1
ATOM 1325 O O . GLY A 1 184 ? 5.039 5.929 -7.196 1.00 94.56 184 GLY A O 1
ATOM 1326 N N . LEU A 1 185 ? 6.798 4.688 -7.836 1.00 95.25 185 LEU A N 1
ATOM 1327 C CA . LEU A 1 185 ? 7.505 4.752 -6.551 1.00 95.25 185 LEU A CA 1
ATOM 1328 C C . LEU A 1 185 ? 7.803 6.190 -6.123 1.00 95.25 185 LEU A C 1
ATOM 1330 O O . LEU A 1 185 ? 7.555 6.544 -4.974 1.00 95.25 185 LEU A O 1
ATOM 1334 N N . LEU A 1 186 ? 8.296 7.029 -7.036 1.00 94.94 186 LEU A N 1
ATOM 1335 C CA . LEU A 1 186 ? 8.598 8.429 -6.740 1.00 94.94 186 LEU A CA 1
ATOM 1336 C C . LEU A 1 186 ? 7.348 9.196 -6.287 1.00 94.94 186 LEU A C 1
ATOM 1338 O O . LEU A 1 186 ? 7.381 9.923 -5.295 1.00 94.94 186 LEU A O 1
ATOM 1342 N N . LEU A 1 187 ? 6.232 9.010 -6.990 1.00 95.31 187 LEU A N 1
ATOM 1343 C CA . LEU A 1 187 ? 4.967 9.651 -6.649 1.00 95.31 187 LEU A CA 1
ATOM 1344 C C . LEU A 1 187 ? 4.408 9.131 -5.318 1.00 95.31 187 LEU A C 1
ATOM 1346 O O . LEU A 1 187 ? 3.952 9.934 -4.504 1.00 95.31 187 LEU A O 1
ATOM 1350 N N . VAL A 1 188 ? 4.498 7.822 -5.047 1.00 96.44 188 VAL A N 1
ATOM 1351 C CA . VAL A 1 188 ? 4.118 7.244 -3.745 1.00 96.44 188 VAL A CA 1
ATOM 1352 C C . VAL A 1 188 ? 5.001 7.785 -2.622 1.00 96.44 188 VAL A C 1
ATOM 1354 O O . VAL A 1 188 ? 4.482 8.136 -1.563 1.00 96.44 188 VAL A O 1
ATOM 1357 N N . ALA A 1 189 ? 6.312 7.908 -2.845 1.00 95.94 189 ALA A N 1
ATOM 1358 C CA . ALA A 1 189 ? 7.249 8.478 -1.884 1.00 95.94 189 ALA A CA 1
ATOM 1359 C C . ALA A 1 189 ? 6.843 9.900 -1.482 1.00 95.94 189 ALA A C 1
ATOM 1361 O O . ALA A 1 189 ? 6.745 10.185 -0.288 1.00 95.94 189 ALA A O 1
ATOM 1362 N N . PHE A 1 190 ? 6.533 10.772 -2.441 1.00 95.00 190 PHE A N 1
ATOM 1363 C CA . PHE A 1 190 ? 6.075 12.126 -2.125 1.00 95.00 190 PHE A CA 1
ATOM 1364 C C . PHE A 1 190 ? 4.689 12.144 -1.479 1.00 95.00 190 PHE A C 1
ATOM 1366 O O . PHE A 1 190 ? 4.515 12.764 -0.429 1.00 95.00 190 PHE A O 1
ATOM 1373 N N . ALA A 1 191 ? 3.711 11.451 -2.065 1.00 94.25 191 ALA A N 1
ATOM 1374 C CA . ALA A 1 191 ? 2.336 11.464 -1.576 1.00 94.25 191 ALA A CA 1
ATOM 1375 C C . ALA A 1 191 ? 2.232 10.885 -0.156 1.00 94.25 191 ALA A C 1
ATOM 1377 O O . ALA A 1 191 ? 1.632 11.498 0.726 1.00 94.25 191 ALA A O 1
ATOM 1378 N N . GLY A 1 192 ? 2.853 9.730 0.084 1.00 94.19 192 GLY A N 1
ATOM 1379 C CA . GLY A 1 192 ? 2.810 9.035 1.366 1.00 94.19 192 GLY A CA 1
ATOM 1380 C C . GLY A 1 192 ? 3.516 9.800 2.484 1.00 94.19 192 GLY A C 1
ATOM 1381 O O . GLY A 1 192 ? 2.939 10.008 3.551 1.00 94.19 192 GLY A O 1
ATOM 1382 N N . ASN A 1 193 ? 4.732 10.292 2.239 1.00 95.62 193 ASN A N 1
ATOM 1383 C CA . ASN A 1 193 ? 5.462 11.054 3.255 1.00 95.62 193 ASN A CA 1
ATOM 1384 C C . ASN A 1 193 ? 4.846 12.437 3.490 1.00 95.62 193 ASN A C 1
ATOM 1386 O O . ASN A 1 193 ? 4.722 12.857 4.639 1.00 95.62 193 ASN A O 1
ATOM 1390 N N . GLY A 1 194 ? 4.374 13.112 2.437 1.00 94.19 194 GLY A N 1
ATOM 1391 C CA . GLY A 1 194 ? 3.610 14.352 2.578 1.00 94.19 194 GLY A CA 1
ATOM 1392 C C . GLY A 1 194 ? 2.355 14.151 3.431 1.00 94.19 194 GLY A C 1
ATOM 1393 O O . GLY A 1 194 ? 2.071 14.955 4.320 1.00 94.19 194 GLY A O 1
ATOM 1394 N N . ALA A 1 195 ? 1.652 13.030 3.246 1.00 92.00 195 ALA A N 1
ATOM 1395 C CA . ALA A 1 195 ? 0.499 12.688 4.067 1.00 92.00 195 ALA A CA 1
ATOM 1396 C C . ALA A 1 195 ? 0.847 12.396 5.529 1.00 92.00 195 ALA A C 1
ATOM 1398 O O . ALA A 1 195 ? 0.100 12.786 6.431 1.00 92.00 195 ALA A O 1
ATOM 1399 N N . ALA A 1 196 ? 1.977 11.731 5.775 1.00 93.88 196 ALA A N 1
ATOM 1400 C CA . ALA A 1 196 ? 2.465 11.472 7.124 1.00 93.88 196 ALA A CA 1
ATOM 1401 C C . ALA A 1 196 ? 2.787 12.782 7.851 1.00 93.88 196 ALA A C 1
ATOM 1403 O O . ALA A 1 196 ? 2.334 12.979 8.976 1.00 93.88 196 ALA A O 1
ATOM 1404 N N . LEU A 1 197 ? 3.506 13.691 7.186 1.00 94.56 197 LEU A N 1
ATOM 1405 C CA . LEU A 1 197 ? 3.869 14.999 7.732 1.00 94.56 197 LEU A CA 1
ATOM 1406 C C . LEU A 1 197 ? 2.639 15.864 8.008 1.00 94.56 197 LEU A C 1
ATOM 1408 O O . LEU A 1 197 ? 2.544 16.457 9.077 1.00 94.56 197 LEU A O 1
ATOM 1412 N N . HIS A 1 198 ? 1.666 15.885 7.094 1.00 92.56 198 HIS A N 1
ATOM 1413 C CA . HIS A 1 198 ? 0.405 16.592 7.310 1.00 92.56 198 HIS A CA 1
ATOM 1414 C C . HIS A 1 198 ? -0.334 16.068 8.549 1.00 92.56 198 HIS A C 1
ATOM 1416 O O . HIS A 1 198 ? -0.756 16.850 9.397 1.00 92.56 198 HIS A O 1
ATOM 1422 N N . ARG A 1 199 ? -0.463 14.740 8.691 1.00 91.50 199 ARG A N 1
ATOM 1423 C CA . ARG A 1 199 ? -1.101 14.141 9.875 1.00 91.50 199 ARG A CA 1
ATOM 1424 C C . ARG A 1 199 ? -0.329 14.432 11.156 1.00 91.50 199 ARG A C 1
ATOM 1426 O O . ARG A 1 199 ? -0.957 14.691 12.175 1.00 91.50 199 ARG A O 1
ATOM 1433 N N . LEU A 1 200 ? 1.001 14.394 11.100 1.00 93.75 200 LEU A N 1
ATOM 1434 C CA . LEU A 1 200 ? 1.854 14.684 12.246 1.00 93.75 200 LEU A CA 1
ATOM 1435 C C . LEU A 1 200 ? 1.670 16.132 12.700 1.00 93.75 200 LEU A C 1
ATOM 1437 O O . LEU A 1 200 ? 1.450 16.371 13.881 1.00 93.75 200 LEU A O 1
ATOM 1441 N N . TYR A 1 201 ? 1.694 17.078 11.7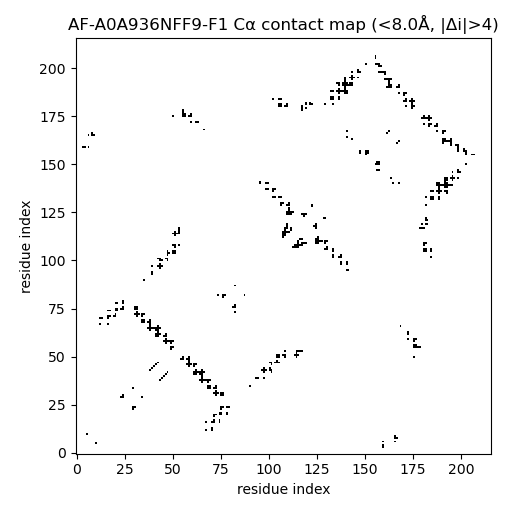62 1.00 93.69 201 TYR A N 1
ATOM 1442 C CA . TYR A 1 201 ? 1.468 18.491 12.046 1.00 93.69 201 TYR A CA 1
ATOM 1443 C C . TYR A 1 201 ? 0.113 18.725 12.726 1.00 93.69 201 TYR A C 1
ATOM 1445 O O . TYR A 1 201 ? 0.055 19.359 13.776 1.00 93.69 201 TYR A O 1
ATOM 1453 N N . VAL A 1 202 ? -0.966 18.148 12.182 1.00 91.44 202 VAL A N 1
ATOM 1454 C CA . VAL A 1 202 ? -2.305 18.265 12.782 1.00 91.44 202 VAL A CA 1
ATOM 1455 C C . VAL A 1 202 ? -2.357 17.630 14.174 1.00 91.44 202 VAL A C 1
ATOM 1457 O O . VAL A 1 202 ? -2.991 18.185 15.071 1.00 91.44 202 VAL A O 1
ATOM 1460 N N . ALA A 1 203 ? -1.688 16.492 14.378 1.00 91.88 203 ALA A N 1
ATOM 1461 C CA . ALA A 1 203 ? -1.648 15.831 15.678 1.00 91.88 203 ALA A CA 1
ATOM 1462 C C . ALA A 1 203 ? -0.934 16.686 16.738 1.00 91.88 203 ALA A C 1
ATOM 1464 O O . ALA A 1 203 ? -1.478 16.862 17.822 1.00 91.88 203 ALA A O 1
ATOM 1465 N N . LEU A 1 204 ? 0.229 17.257 16.407 1.00 92.81 204 LEU A N 1
ATOM 1466 C CA . LEU A 1 204 ? 1.002 18.120 17.310 1.00 92.81 204 LEU A CA 1
ATOM 1467 C C . LEU A 1 204 ? 0.260 19.417 17.651 1.00 92.81 204 LEU A C 1
ATOM 1469 O O . LEU A 1 204 ? 0.188 19.811 18.810 1.00 92.81 204 LEU A O 1
ATOM 1473 N N . TRP A 1 205 ? -0.366 20.048 16.658 1.00 91.44 205 TRP A N 1
ATOM 1474 C CA . TRP A 1 205 ? -1.197 21.228 16.897 1.00 91.44 205 TRP A CA 1
ATOM 1475 C C . TRP A 1 205 ? -2.377 20.922 17.833 1.00 91.44 205 TRP A C 1
ATOM 1477 O O . TRP A 1 205 ? -2.749 21.725 18.684 1.00 91.44 205 TRP A O 1
ATOM 1487 N N . SER A 1 206 ? -2.973 19.735 17.691 1.00 89.25 206 SER A N 1
ATOM 1488 C CA . SER A 1 206 ? -4.109 19.325 18.521 1.00 89.25 206 SER A CA 1
ATOM 1489 C C . SER A 1 206 ? -3.700 18.977 19.955 1.00 89.25 206 SER A C 1
ATOM 1491 O O . SER A 1 206 ? -4.503 19.182 20.864 1.00 89.25 206 SER A O 1
ATOM 1493 N N . SER A 1 207 ? -2.478 18.473 20.180 1.00 88.19 207 SER A N 1
ATOM 1494 C CA . SER A 1 207 ? -1.980 18.206 21.538 1.00 88.19 207 SER A CA 1
ATOM 1495 C C . SER A 1 207 ? -1.733 19.490 22.325 1.00 88.19 207 SER A C 1
ATOM 1497 O O . SER A 1 207 ? -2.102 19.554 23.491 1.00 88.19 207 SER A O 1
ATOM 1499 N N . GLU A 1 208 ? -1.204 20.537 21.682 1.00 84.75 208 GLU A N 1
ATOM 1500 C CA . GLU A 1 208 ? -0.968 21.834 22.339 1.00 84.75 208 GLU A CA 1
ATOM 1501 C C . GLU A 1 208 ? -2.267 22.443 22.896 1.00 84.75 208 GLU A C 1
ATOM 1503 O O . GLU A 1 208 ? -2.278 23.012 23.988 1.00 84.75 208 GLU A O 1
ATOM 1508 N N . GLY A 1 209 ? -3.386 22.273 22.181 1.00 76.62 209 GLY A N 1
ATOM 1509 C CA . GLY A 1 209 ? -4.705 22.698 22.650 1.00 76.62 209 GLY A CA 1
ATOM 1510 C C . GLY A 1 209 ? -5.181 21.939 23.896 1.00 76.62 209 GLY A C 1
ATOM 1511 O O . GLY A 1 209 ? -5.694 22.563 24.823 1.00 76.62 209 GLY A O 1
ATOM 1512 N N . GLN A 1 210 ? -4.967 20.621 23.958 1.00 73.69 210 GLN A N 1
ATOM 1513 C CA . GLN A 1 210 ? -5.364 19.804 25.116 1.00 73.69 210 GLN A CA 1
ATOM 1514 C C . GLN A 1 210 ? -4.522 20.108 26.357 1.00 73.69 210 GLN A C 1
ATOM 1516 O O . GLN A 1 210 ? -5.069 20.233 27.450 1.00 73.69 210 GLN A O 1
ATOM 1521 N N . ASP A 1 211 ? -3.214 20.302 26.192 1.00 73.31 211 ASP A N 1
ATOM 1522 C CA . ASP A 1 211 ? -2.327 20.649 27.307 1.00 73.31 211 ASP A CA 1
ATOM 1523 C C . ASP A 1 211 ? -2.698 22.010 27.925 1.00 73.31 211 ASP A C 1
ATOM 1525 O O . ASP A 1 211 ? -2.577 22.202 29.136 1.00 73.31 211 ASP A O 1
ATOM 1529 N N . SER A 1 212 ? -3.212 22.944 27.115 1.00 66.50 212 SER A N 1
ATOM 1530 C CA . SER A 1 212 ? -3.653 24.263 27.584 1.00 66.50 212 SER A CA 1
ATOM 1531 C C . SER A 1 212 ? -4.980 24.261 28.361 1.00 66.50 212 SER A C 1
ATOM 1533 O O . SER A 1 212 ? -5.163 25.115 29.223 1.00 66.50 212 SER A O 1
ATOM 1535 N N . GLU A 1 213 ? -5.879 23.297 28.122 1.00 61.12 213 GLU A N 1
ATOM 1536 C CA . GLU A 1 213 ? -7.116 23.117 28.910 1.00 61.12 213 GLU A CA 1
ATOM 1537 C C . GLU A 1 213 ? -6.871 22.418 30.257 1.00 61.12 213 GLU A C 1
ATOM 1539 O O . GLU A 1 213 ? -7.674 22.547 31.181 1.00 61.12 213 GLU A O 1
ATOM 1544 N N . VAL A 1 214 ? -5.767 21.675 30.373 1.00 59.44 214 VAL A N 1
ATOM 1545 C CA . VAL A 1 214 ? -5.385 20.924 31.581 1.00 59.44 214 VAL A CA 1
ATOM 1546 C C . VAL A 1 214 ? -4.433 21.732 32.482 1.00 59.44 214 VAL A C 1
ATOM 1548 O O . VAL A 1 214 ? -4.167 21.334 33.619 1.00 59.44 214 VAL A O 1
ATOM 1551 N N . ALA A 1 215 ? -3.935 22.881 32.013 1.00 50.28 215 ALA A N 1
ATOM 1552 C CA . ALA A 1 215 ? -3.080 23.767 32.798 1.00 50.28 215 ALA A CA 1
ATOM 1553 C C . ALA A 1 215 ? -3.860 24.423 33.971 1.00 50.28 215 ALA A C 1
ATOM 1555 O O . ALA A 1 215 ? -4.981 24.888 33.760 1.00 50.28 215 ALA A O 1
ATOM 1556 N N . PRO A 1 216 ? -3.293 24.439 35.197 1.00 52.28 216 PRO A N 1
ATOM 1557 C CA . PRO A 1 216 ? -3.968 24.875 36.427 1.00 52.28 216 PRO A CA 1
ATOM 1558 C C . PRO A 1 216 ? -4.230 26.384 36.530 1.00 52.28 216 PRO A C 1
ATOM 1560 O O . PRO A 1 216 ? -3.459 27.175 35.938 1.00 52.28 216 PRO A O 1
#

Secondary structure (DSSP, 8-state):
-------HHHHHHHHHHHHHHHHHHT-TT--HHHHHHHHHHIIIIIHHHHHHTT-HHHHHHHHHHHHHHHHHHHHHHHHHT---HHHHHHHHHHHHHHHHHHHHHHHHHHTTSSS-----TTT-TT-HHHHHHHHHHHHHHHHHHHHHHHHHHTT------TTSHHHHHHHHHHHHHTT-HHHHHHHHHHHHHHHHHHHHHHHHHHHHHHHHHH--

Mean predicted aligned error: 6.96 Å

Solvent-accessible surface area (backbone atoms only — not comparable to full-atom values): 10715 Å² total; per-residue (Å²): 140,80,87,67,85,66,54,75,65,54,54,53,52,45,69,60,33,49,64,53,19,58,60,44,44,73,36,90,87,58,47,34,70,59,32,41,52,46,14,44,42,26,24,32,46,49,13,22,54,25,38,35,65,63,36,29,66,61,16,27,52,29,30,52,53,8,57,50,23,59,56,25,18,60,48,20,18,56,72,64,70,65,64,46,74,70,53,55,53,50,51,63,50,51,51,52,51,24,55,41,35,34,44,48,24,34,23,33,12,30,24,45,78,40,46,48,79,48,69,35,94,87,67,45,69,56,30,70,64,44,44,54,37,23,53,45,15,42,50,10,68,48,40,40,57,50,48,44,53,56,29,48,75,70,74,38,86,61,73,90,40,91,28,32,70,68,51,40,52,50,40,45,44,53,12,31,63,69,58,36,36,53,60,20,28,48,51,31,22,51,34,12,39,51,20,23,50,54,40,44,53,54,40,55,59,53,48,56,57,53,56,61,74,70,56,132